Protein AF-A0A6A6SC50-F1 (afdb_monomer_lite)

Radius of gyration: 24.07 Å; chains: 1; bounding box: 88×65×53 Å

Sequence (241 aa):
MIVLRLARIAAAAMLVGLGRSAKGDVAAIAPEITVVEEGYGVVVKMPCVGCPFLYQDTSLGEDAEWRERSDGNSLLLNISLPYDSAHITINNAPLYSGRQNLPLIYANQVLSDLSTSSLTEIIASGQLEATNQLTTSGGGSFGLSYRQTLQDVTTSQGASGLEVKVFHFDVFGLYSDLTTPPTKYPMDRKEQKILEILLLQRPLLSAADPAPTYEILSAKLIPRPHARPATQRTMHFLSWD

Structure (mmCIF, N/CA/C/O backbone):
data_AF-A0A6A6SC50-F1
#
_entry.id   AF-A0A6A6SC50-F1
#
loop_
_atom_site.group_PDB
_atom_site.id
_atom_site.type_symbol
_atom_site.label_atom_id
_atom_site.label_alt_id
_atom_site.label_comp_id
_atom_site.label_asym_id
_atom_site.label_entity_id
_atom_site.label_seq_id
_atom_site.pdbx_PDB_ins_code
_atom_site.Cartn_x
_atom_site.Cartn_y
_atom_site.Cartn_z
_atom_site.occupancy
_atom_site.B_iso_or_equiv
_atom_site.auth_seq_id
_atom_site.auth_comp_id
_atom_site.auth_asym_id
_atom_site.auth_atom_id
_atom_site.pdbx_PDB_model_num
ATOM 1 N N . MET A 1 1 ? -65.023 -43.989 -4.657 1.00 38.31 1 MET A N 1
ATOM 2 C CA . MET A 1 1 ? -64.375 -45.175 -5.253 1.00 38.31 1 MET A CA 1
ATOM 3 C C . MET A 1 1 ? -62.960 -44.783 -5.633 1.00 38.31 1 MET A C 1
ATOM 5 O O . MET A 1 1 ? -62.775 -43.927 -6.485 1.00 38.31 1 MET A O 1
ATOM 9 N N . ILE A 1 2 ? -61.993 -45.322 -4.899 1.00 37.34 2 ILE A N 1
ATOM 10 C CA . ILE A 1 2 ? -60.563 -45.305 -5.224 1.00 37.34 2 ILE A CA 1
ATOM 11 C C . ILE A 1 2 ? -60.351 -46.197 -6.461 1.00 37.34 2 ILE A C 1
ATOM 13 O O . ILE A 1 2 ? -61.092 -47.167 -6.600 1.00 37.34 2 ILE A O 1
ATOM 17 N N . VAL A 1 3 ? -59.372 -45.878 -7.322 1.00 35.25 3 VAL A N 1
ATOM 18 C CA . VAL A 1 3 ? -58.315 -46.790 -7.839 1.00 35.25 3 VAL A CA 1
ATOM 19 C C . VAL A 1 3 ? -57.688 -46.260 -9.153 1.00 35.25 3 VAL A C 1
ATOM 21 O O . VAL A 1 3 ? -58.322 -46.228 -10.198 1.00 35.25 3 VAL A O 1
ATOM 24 N N . LEU A 1 4 ? -56.403 -45.889 -9.015 1.00 37.50 4 LEU A N 1
ATOM 25 C CA . LEU A 1 4 ? -55.214 -46.093 -9.876 1.00 37.50 4 LEU A CA 1
ATOM 26 C C . LEU A 1 4 ? -55.194 -45.629 -11.351 1.00 37.50 4 LEU A C 1
ATOM 28 O O . LEU A 1 4 ? -55.953 -46.095 -12.184 1.00 37.50 4 LEU A O 1
ATOM 32 N N . ARG A 1 5 ? -54.308 -44.673 -11.688 1.00 38.62 5 ARG A N 1
ATOM 33 C CA . ARG A 1 5 ? -52.880 -44.801 -12.115 1.00 38.62 5 ARG A CA 1
ATOM 34 C C . ARG A 1 5 ? -52.706 -45.233 -13.578 1.00 38.62 5 ARG A C 1
ATOM 36 O O . ARG A 1 5 ? -52.962 -46.383 -13.894 1.00 38.62 5 ARG A O 1
ATOM 43 N N . LEU A 1 6 ? -52.056 -44.382 -14.381 1.00 40.66 6 LEU A N 1
ATOM 44 C CA . LEU A 1 6 ? -50.780 -44.712 -15.041 1.00 40.66 6 LEU A CA 1
ATOM 45 C C . LEU A 1 6 ? -50.177 -43.493 -15.754 1.00 40.66 6 LEU A C 1
ATOM 47 O O . LEU A 1 6 ? -50.834 -42.787 -16.511 1.00 40.66 6 LEU A O 1
ATOM 51 N N . ALA A 1 7 ? -48.900 -43.271 -15.460 1.00 42.03 7 ALA A N 1
ATOM 52 C CA . ALA A 1 7 ? -48.035 -42.250 -16.020 1.00 42.03 7 ALA A CA 1
ATOM 53 C C . ALA A 1 7 ? -47.628 -42.570 -17.464 1.00 42.03 7 ALA A C 1
ATOM 55 O O . ALA A 1 7 ? -47.379 -43.733 -17.778 1.00 42.03 7 ALA A O 1
ATOM 56 N N . ARG A 1 8 ? -47.413 -41.531 -18.282 1.00 44.50 8 ARG A N 1
ATOM 57 C CA . ARG A 1 8 ? -46.382 -41.532 -19.330 1.00 44.50 8 ARG A CA 1
ATOM 58 C C . ARG A 1 8 ? -45.728 -40.156 -19.425 1.00 44.50 8 ARG A C 1
ATOM 60 O O . ARG A 1 8 ? -46.346 -39.175 -19.816 1.00 44.50 8 ARG A O 1
ATOM 67 N N . ILE A 1 9 ? -44.463 -40.143 -19.025 1.00 41.19 9 ILE A N 1
ATOM 68 C CA . ILE A 1 9 ? -43.461 -39.114 -19.277 1.00 41.19 9 ILE A CA 1
ATOM 69 C C . ILE A 1 9 ? -43.036 -39.250 -20.744 1.00 41.19 9 ILE A C 1
ATOM 71 O O . ILE A 1 9 ? -42.756 -40.363 -21.188 1.00 41.19 9 ILE A O 1
ATOM 75 N N . ALA A 1 10 ? -42.946 -38.142 -21.476 1.00 44.28 10 ALA A N 1
ATOM 76 C CA . ALA A 1 10 ? -42.165 -38.062 -22.706 1.00 44.28 10 ALA A CA 1
ATOM 77 C C . ALA A 1 10 ? -41.439 -36.713 -22.742 1.00 44.28 10 ALA A C 1
ATOM 79 O O . ALA A 1 10 ? -42.054 -35.652 -22.666 1.00 44.28 10 ALA A O 1
ATOM 80 N N . ALA A 1 11 ? -40.114 -36.804 -22.785 1.00 39.84 11 ALA A N 1
ATOM 81 C CA . ALA A 1 11 ? -39.165 -35.711 -22.8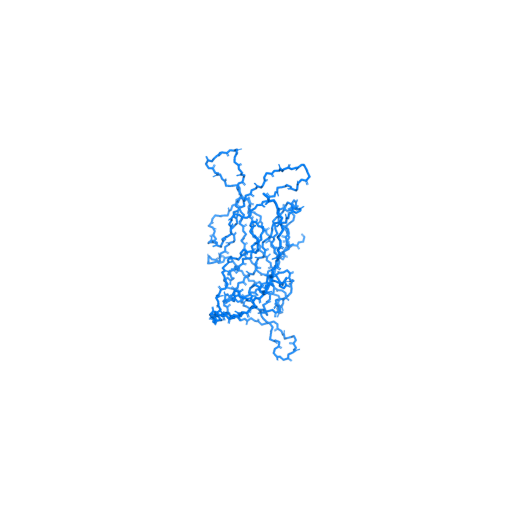37 1.00 39.84 11 ALA A CA 1
ATOM 82 C C . ALA A 1 11 ? -39.241 -34.959 -24.175 1.00 39.84 11 ALA A C 1
ATOM 84 O O . ALA A 1 11 ? -39.311 -35.585 -25.232 1.00 39.84 11 ALA A O 1
ATOM 85 N N . ALA A 1 12 ? -39.135 -33.632 -24.132 1.00 42.69 12 ALA A N 1
ATOM 86 C CA . ALA A 1 12 ? -38.756 -32.821 -25.282 1.00 42.69 12 ALA A CA 1
ATOM 87 C C . ALA A 1 12 ? -37.477 -32.062 -24.916 1.00 42.69 12 ALA A C 1
ATOM 89 O O . ALA A 1 12 ? -37.439 -31.287 -23.961 1.00 42.69 12 ALA A O 1
ATOM 90 N N . ALA A 1 13 ? -36.413 -32.405 -25.632 1.00 42.59 13 ALA A N 1
ATOM 91 C CA . ALA A 1 13 ? -35.051 -31.970 -25.404 1.00 42.59 13 ALA A CA 1
ATOM 92 C C . ALA A 1 13 ? -34.794 -30.532 -25.884 1.00 42.59 13 ALA A C 1
ATOM 94 O O . ALA A 1 13 ? -35.378 -30.066 -26.858 1.00 42.59 13 ALA A O 1
ATOM 95 N N . MET A 1 14 ? -33.866 -29.894 -25.166 1.00 39.50 14 MET A N 1
ATOM 96 C CA . MET A 1 14 ? -32.901 -28.871 -25.580 1.00 39.50 14 MET A CA 1
ATOM 97 C C . MET A 1 14 ? -32.992 -28.319 -27.008 1.00 39.50 14 MET A C 1
ATOM 99 O O . MET A 1 14 ? -32.723 -29.020 -27.979 1.00 39.50 14 MET A O 1
ATOM 103 N N . LEU A 1 15 ? -33.085 -26.991 -27.084 1.00 41.91 15 LEU A N 1
ATOM 104 C CA . LEU A 1 15 ? -32.255 -26.208 -27.996 1.00 41.91 15 LEU A CA 1
ATOM 105 C C . LEU A 1 15 ? -31.674 -25.023 -27.224 1.00 41.91 15 LEU A C 1
ATOM 107 O O . LEU A 1 15 ? -32.302 -23.989 -27.008 1.00 41.91 15 LEU A O 1
ATOM 111 N N . VAL A 1 16 ? -30.450 -25.256 -26.757 1.00 47.53 16 VAL A N 1
ATOM 112 C CA . VAL A 1 16 ? -29.510 -24.264 -26.248 1.00 47.53 16 VAL A CA 1
ATOM 113 C C . VAL A 1 16 ? -29.148 -23.34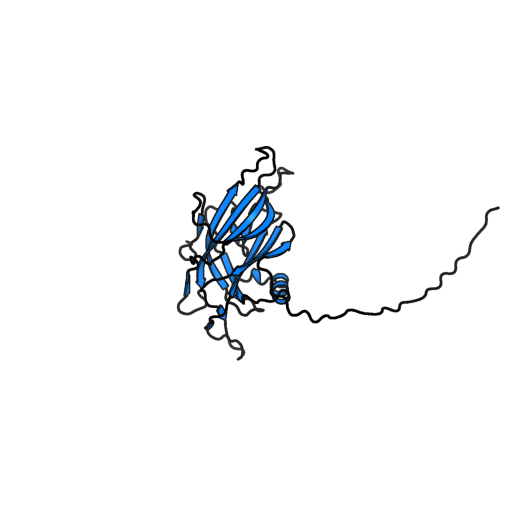5 -27.414 1.00 47.53 16 VAL A C 1
ATOM 115 O O . VAL A 1 16 ? -28.370 -23.709 -28.290 1.00 47.53 16 VAL A O 1
ATOM 118 N N . GLY A 1 17 ? -29.737 -22.153 -27.432 1.00 39.41 17 GLY A N 1
ATOM 119 C CA . GLY A 1 17 ? -29.278 -21.036 -28.250 1.00 39.41 17 GLY A CA 1
ATOM 120 C C . GLY A 1 17 ? -28.270 -20.217 -27.457 1.00 39.41 17 GLY A C 1
ATOM 121 O O . GLY A 1 17 ? -28.648 -19.315 -26.716 1.00 39.41 17 GLY A O 1
ATOM 122 N N . LEU A 1 18 ? -26.989 -20.563 -27.594 1.00 47.97 18 LEU A N 1
ATOM 123 C CA . LEU A 1 18 ? -25.843 -19.777 -27.137 1.00 47.97 18 LEU A CA 1
ATOM 124 C C . LEU A 1 18 ? -25.836 -18.410 -27.835 1.00 47.97 18 LEU A C 1
ATOM 126 O O . LEU A 1 18 ? -25.260 -18.239 -28.902 1.00 47.97 18 LEU A O 1
ATOM 130 N N . GLY A 1 19 ? -26.471 -17.428 -27.205 1.00 34.50 19 GLY A N 1
ATOM 131 C CA . GLY A 1 19 ? -26.351 -16.013 -27.537 1.00 34.50 19 GLY A CA 1
ATOM 132 C C . GLY A 1 19 ? -25.475 -15.286 -26.524 1.00 34.50 19 GLY A C 1
ATOM 133 O O . GLY A 1 19 ? -25.919 -14.313 -25.924 1.00 34.50 19 GLY A O 1
ATOM 134 N N . ARG A 1 20 ? -24.243 -15.755 -26.277 1.00 43.34 20 ARG A N 1
ATOM 135 C CA . ARG A 1 20 ? -23.239 -14.905 -25.621 1.00 43.34 20 ARG A CA 1
ATOM 136 C C . ARG A 1 20 ? -22.813 -13.862 -26.647 1.00 43.34 20 ARG A C 1
ATOM 138 O O . ARG A 1 20 ? -21.942 -14.121 -27.471 1.00 43.34 20 ARG A O 1
ATOM 145 N N . SER A 1 21 ? -23.446 -12.691 -26.608 1.00 40.44 21 SER A N 1
ATOM 146 C CA . SER A 1 21 ? -22.860 -11.485 -27.186 1.00 40.44 21 SER A CA 1
ATOM 147 C C . SER A 1 21 ? -21.512 -11.263 -26.510 1.00 40.44 21 SER A C 1
ATOM 149 O O . SER A 1 21 ? -21.446 -10.714 -25.414 1.00 40.44 21 SER A O 1
ATOM 151 N N . ALA A 1 22 ? -20.440 -11.695 -27.169 1.00 44.56 22 ALA A N 1
ATOM 152 C CA . ALA A 1 22 ? -19.119 -11.144 -26.947 1.00 44.56 22 ALA A CA 1
ATOM 153 C C . ALA A 1 22 ? -19.176 -9.684 -27.410 1.00 44.56 22 ALA A C 1
ATOM 155 O O . ALA A 1 22 ? -18.896 -9.362 -28.564 1.00 44.56 22 ALA A O 1
ATOM 156 N N . LYS A 1 23 ? -19.626 -8.791 -26.523 1.00 42.66 23 LYS A N 1
ATOM 157 C CA . LYS A 1 23 ? -19.200 -7.401 -26.617 1.00 42.66 23 LYS A CA 1
ATOM 158 C C . LYS A 1 23 ? -17.692 -7.460 -26.420 1.00 42.66 23 LYS A C 1
ATOM 160 O O . LYS A 1 23 ? -17.238 -7.955 -25.396 1.00 42.66 23 LYS A O 1
ATOM 165 N N . GLY A 1 24 ? -16.937 -7.057 -27.437 1.00 40.06 24 GLY A N 1
ATOM 166 C CA . GLY A 1 24 ? -15.525 -6.769 -27.253 1.00 40.06 24 GLY A CA 1
ATOM 167 C C . GLY A 1 24 ? -15.438 -5.697 -26.179 1.00 40.06 24 GLY A C 1
ATOM 168 O O . GLY A 1 24 ? -15.810 -4.551 -26.433 1.00 40.06 24 GLY A O 1
ATOM 169 N N . ASP A 1 25 ? -15.050 -6.096 -24.972 1.00 46.69 25 ASP A N 1
ATOM 170 C CA . ASP A 1 25 ? -14.721 -5.159 -23.915 1.00 46.69 25 ASP A CA 1
ATOM 171 C C . ASP A 1 25 ? -13.542 -4.343 -24.429 1.00 46.69 25 ASP A C 1
ATOM 173 O O . ASP A 1 25 ? -12.437 -4.852 -24.623 1.00 46.69 25 ASP A O 1
ATOM 177 N N . VAL A 1 26 ? -13.784 -3.058 -24.684 1.00 51.88 26 VAL A N 1
ATOM 178 C CA . VAL A 1 26 ? -12.711 -2.072 -24.615 1.00 51.88 26 VAL A CA 1
ATOM 179 C C . VAL A 1 26 ? -12.103 -2.283 -23.237 1.00 51.88 26 VAL A C 1
ATOM 181 O O . VAL A 1 26 ? -12.797 -2.065 -22.245 1.00 51.88 26 VAL A O 1
ATOM 184 N N . ALA A 1 27 ? -10.880 -2.814 -23.186 1.00 65.62 27 ALA A N 1
ATOM 185 C CA . ALA A 1 27 ? -10.244 -3.240 -21.948 1.00 65.62 27 ALA A CA 1
ATOM 186 C C . ALA A 1 27 ? -10.304 -2.094 -20.930 1.00 65.62 27 ALA A C 1
ATOM 188 O O . ALA A 1 27 ? -9.611 -1.086 -21.064 1.00 65.62 27 ALA A O 1
ATOM 189 N N . ALA A 1 28 ? -11.202 -2.214 -19.951 1.00 85.44 28 ALA A N 1
ATOM 190 C CA . ALA A 1 28 ? -11.415 -1.164 -18.974 1.00 85.44 28 ALA A CA 1
ATOM 191 C C . ALA A 1 28 ? -10.176 -1.083 -18.080 1.00 85.44 28 ALA A C 1
ATOM 193 O O . ALA A 1 28 ? -9.738 -2.101 -17.532 1.00 85.44 28 ALA A O 1
ATOM 194 N N . ILE A 1 29 ? -9.611 0.116 -17.933 1.00 90.38 29 ILE A N 1
ATOM 195 C CA . ILE A 1 29 ? -8.490 0.365 -17.022 1.00 90.38 29 ILE A CA 1
ATOM 196 C C . ILE A 1 29 ? -8.922 -0.035 -15.609 1.00 90.38 29 ILE A C 1
ATOM 198 O O . ILE A 1 29 ? -10.005 0.342 -15.158 1.00 90.38 29 ILE A O 1
ATOM 202 N N . ALA A 1 30 ? -8.075 -0.794 -14.915 1.00 92.50 30 ALA A N 1
ATOM 203 C CA . ALA A 1 30 ? -8.347 -1.237 -13.558 1.00 92.50 30 ALA A CA 1
ATOM 204 C C . ALA A 1 30 ? -8.540 -0.031 -12.618 1.00 92.50 30 ALA A C 1
ATOM 206 O O . ALA A 1 30 ? -7.767 0.936 -12.704 1.00 92.50 30 ALA A O 1
ATOM 207 N N . PRO A 1 31 ? -9.528 -0.072 -11.708 1.00 94.75 31 PRO A N 1
ATOM 208 C CA . PRO A 1 31 ? -9.743 0.997 -10.739 1.00 94.75 31 PRO A CA 1
ATOM 209 C C . PRO A 1 31 ? -8.571 1.116 -9.751 1.00 94.75 31 PRO A C 1
ATOM 211 O O . PRO A 1 31 ? -7.753 0.208 -9.606 1.00 94.75 31 PRO A O 1
ATOM 214 N N . GLU A 1 32 ? -8.491 2.249 -9.046 1.00 95.50 32 GLU A N 1
ATOM 215 C CA . GLU A 1 32 ? -7.483 2.466 -7.992 1.00 95.50 32 GLU A CA 1
ATOM 216 C C . GLU A 1 32 ? -7.661 1.507 -6.806 1.00 95.50 32 GLU A C 1
ATOM 218 O O . GLU A 1 32 ? -6.683 1.130 -6.167 1.00 95.50 32 GLU A O 1
ATOM 223 N N . ILE A 1 33 ? -8.903 1.111 -6.520 1.00 96.81 33 ILE A N 1
ATOM 224 C CA . ILE A 1 33 ? -9.270 0.191 -5.443 1.00 96.81 33 ILE A CA 1
ATOM 225 C C . ILE A 1 33 ? -10.054 -0.962 -6.061 1.00 96.81 33 ILE A C 1
ATOM 227 O O . ILE A 1 33 ? -11.080 -0.739 -6.703 1.00 96.81 33 ILE A O 1
ATOM 231 N N . THR A 1 34 ? -9.582 -2.184 -5.852 1.00 96.12 34 THR A N 1
ATOM 232 C CA . THR A 1 34 ? -10.254 -3.420 -6.257 1.00 96.12 34 THR A CA 1
ATOM 233 C C . THR A 1 34 ? -10.550 -4.235 -5.007 1.00 96.12 34 THR A C 1
ATOM 235 O O . THR A 1 34 ? -9.635 -4.588 -4.271 1.00 96.12 34 THR A O 1
ATOM 238 N N . VAL A 1 35 ? -11.822 -4.521 -4.743 1.00 95.94 35 VAL A N 1
ATOM 239 C CA . VAL A 1 35 ? -12.212 -5.397 -3.630 1.00 95.94 35 VAL A CA 1
ATOM 240 C C . VAL A 1 35 ? -12.018 -6.843 -4.076 1.00 95.94 35 VAL A C 1
ATOM 242 O O . VAL A 1 35 ? -12.573 -7.245 -5.095 1.00 95.94 35 VAL A O 1
ATOM 245 N N . VAL A 1 36 ? -11.201 -7.593 -3.337 1.00 93.62 36 VAL A N 1
ATOM 246 C CA . VAL A 1 36 ? -10.939 -9.019 -3.591 1.00 93.62 36 VAL A CA 1
ATOM 247 C C . VAL A 1 36 ? -11.869 -9.876 -2.744 1.00 93.62 36 VAL A C 1
ATOM 249 O O . VAL A 1 36 ? -12.464 -10.825 -3.244 1.00 93.62 36 VAL A O 1
ATOM 252 N N . GLU A 1 37 ? -12.027 -9.500 -1.477 1.00 94.19 37 GLU A N 1
ATOM 253 C CA . GLU A 1 37 ? -12.902 -10.162 -0.520 1.00 94.19 37 GLU A CA 1
ATOM 254 C C . GLU A 1 37 ? -13.609 -9.099 0.319 1.00 94.19 37 GLU A C 1
ATOM 256 O O . GLU A 1 37 ? -12.965 -8.272 0.972 1.00 94.19 37 GLU A O 1
ATOM 261 N N . GLU A 1 38 ? -14.942 -9.082 0.272 1.00 93.44 38 GLU A N 1
ATOM 262 C CA . GLU A 1 38 ? -15.737 -8.075 0.975 1.00 93.44 38 GLU A CA 1
ATOM 263 C C . GLU A 1 38 ? -15.427 -8.090 2.474 1.00 93.44 38 GLU A C 1
ATOM 265 O O . GLU A 1 38 ? -15.523 -9.124 3.127 1.00 93.44 38 GLU A O 1
ATOM 270 N N . GLY A 1 39 ? -15.028 -6.938 3.013 1.00 93.38 39 GLY A N 1
ATOM 271 C CA . GLY A 1 39 ? -14.689 -6.785 4.427 1.00 93.38 39 GLY A CA 1
ATOM 272 C C . GLY A 1 39 ? -13.296 -7.279 4.834 1.00 93.38 39 GLY A C 1
ATOM 273 O O . GLY A 1 39 ? -12.858 -6.932 5.929 1.00 93.38 39 GLY A O 1
ATOM 274 N N . TYR A 1 40 ? -12.562 -8.013 3.988 1.00 94.25 40 TYR A N 1
ATOM 275 C CA . TYR A 1 40 ? -11.298 -8.654 4.399 1.00 94.25 40 TYR A CA 1
ATOM 276 C C . TYR A 1 40 ? -10.123 -8.439 3.450 1.00 94.25 40 TYR A C 1
ATOM 278 O O . TYR A 1 40 ? -8.987 -8.465 3.914 1.00 94.25 40 TYR A O 1
ATOM 286 N N . GLY A 1 41 ? -10.356 -8.194 2.159 1.00 95.19 41 GLY A N 1
ATOM 287 C CA . GLY A 1 41 ? -9.294 -8.147 1.157 1.00 95.19 41 GLY A CA 1
ATOM 288 C C . GLY A 1 41 ? -9.509 -7.062 0.111 1.00 95.19 41 GLY A C 1
ATOM 289 O O . GLY A 1 41 ? -10.524 -7.047 -0.589 1.00 95.19 41 GLY A O 1
ATOM 290 N N . VAL A 1 42 ? -8.532 -6.169 -0.048 1.00 96.69 42 VAL A N 1
ATOM 291 C CA . VAL A 1 42 ? -8.539 -5.131 -1.087 1.00 96.69 42 VAL A CA 1
ATOM 292 C C . VAL A 1 42 ? -7.164 -4.990 -1.730 1.00 96.69 42 VAL A C 1
ATOM 294 O O . VAL A 1 42 ? -6.144 -4.978 -1.052 1.00 96.69 42 VAL A O 1
ATOM 297 N N . VAL A 1 43 ? -7.140 -4.817 -3.047 1.00 96.56 43 VAL A N 1
ATOM 298 C CA . VAL A 1 43 ? -5.932 -4.505 -3.812 1.00 96.56 43 VAL A CA 1
ATOM 299 C C . VAL A 1 43 ? -5.990 -3.057 -4.261 1.00 96.56 43 VAL A C 1
ATOM 301 O O . VAL A 1 43 ? -6.966 -2.600 -4.859 1.00 96.56 43 VAL A O 1
ATOM 304 N N . VAL A 1 44 ? -4.927 -2.327 -3.960 1.00 96.88 44 VAL A N 1
ATOM 305 C CA . VAL A 1 44 ? -4.797 -0.898 -4.204 1.00 96.88 44 VAL A CA 1
ATOM 306 C C . VAL A 1 44 ? -3.729 -0.678 -5.263 1.00 96.88 44 VAL A C 1
ATOM 308 O O . VAL A 1 44 ? -2.573 -1.054 -5.079 1.00 96.88 44 VAL A O 1
ATOM 311 N N . LYS A 1 45 ? -4.116 -0.023 -6.357 1.00 95.81 45 LYS A N 1
ATOM 312 C CA . LYS A 1 45 ? -3.214 0.475 -7.396 1.00 95.81 45 LYS A CA 1
ATOM 313 C C . LYS A 1 45 ? -2.829 1.915 -7.052 1.00 95.81 45 LYS A C 1
ATOM 315 O O . LYS A 1 45 ? -3.489 2.863 -7.475 1.00 95.81 45 LYS A O 1
ATOM 320 N N . MET A 1 46 ? -1.791 2.072 -6.232 1.00 96.00 46 MET A N 1
ATOM 321 C CA . MET A 1 46 ? -1.304 3.370 -5.763 1.00 96.00 46 MET A CA 1
ATOM 322 C C . MET A 1 46 ? -0.428 4.031 -6.838 1.00 96.00 46 MET A C 1
ATOM 324 O O . MET A 1 46 ? 0.621 3.477 -7.157 1.00 96.00 46 MET A O 1
ATOM 328 N N . PRO A 1 47 ? -0.783 5.213 -7.378 1.00 94.94 47 PRO A N 1
ATOM 329 C CA . PRO A 1 47 ? 0.063 5.914 -8.341 1.00 94.94 47 PRO A CA 1
ATOM 330 C C . PRO A 1 47 ? 1.457 6.156 -7.772 1.00 94.94 47 PRO A C 1
ATOM 332 O O . PRO A 1 47 ? 1.575 6.534 -6.609 1.00 94.94 47 PRO A O 1
ATOM 335 N N . CYS A 1 48 ? 2.500 5.984 -8.575 1.00 92.88 48 CYS A N 1
ATOM 336 C CA . CYS A 1 48 ? 3.869 6.253 -8.154 1.00 92.88 48 CYS A CA 1
ATOM 337 C C . CYS A 1 48 ? 4.395 7.496 -8.872 1.00 92.88 48 CYS A C 1
ATOM 339 O O . CYS A 1 48 ? 4.904 7.460 -9.994 1.00 92.88 48 CYS A O 1
ATOM 341 N N . VAL A 1 49 ? 4.192 8.654 -8.241 1.00 92.56 49 VAL A N 1
ATOM 342 C CA . VAL A 1 49 ? 4.446 9.940 -8.891 1.00 92.56 49 VAL A CA 1
ATOM 343 C C . VAL A 1 49 ? 5.937 10.259 -8.881 1.00 92.56 49 VAL A C 1
ATOM 345 O O . VAL A 1 49 ? 6.511 10.610 -7.851 1.00 92.56 49 VAL A O 1
ATOM 348 N N . GLY A 1 50 ? 6.549 10.235 -10.065 1.00 85.25 50 GLY A N 1
ATOM 349 C CA . GLY A 1 50 ? 7.947 10.622 -10.252 1.00 85.25 50 GLY A CA 1
ATOM 350 C C . GLY A 1 50 ? 8.958 9.492 -10.068 1.00 85.25 50 GLY A C 1
ATOM 351 O O . GLY A 1 50 ? 10.146 9.792 -9.980 1.00 85.25 50 GLY A O 1
ATOM 352 N N . CYS A 1 51 ? 8.510 8.236 -10.031 1.00 89.19 51 CYS A N 1
ATOM 353 C CA . CYS A 1 51 ? 9.384 7.073 -10.143 1.00 89.19 51 CYS A CA 1
ATOM 354 C C . CYS A 1 51 ? 9.352 6.521 -11.586 1.00 89.19 51 CYS A C 1
ATOM 356 O O . CYS A 1 51 ? 8.303 6.580 -12.237 1.00 89.19 51 CYS A O 1
ATOM 358 N N . PRO A 1 52 ? 10.474 6.011 -12.116 1.00 89.50 52 PRO A N 1
ATOM 359 C CA . PRO A 1 52 ? 10.509 5.365 -13.423 1.00 89.50 52 PRO A CA 1
ATOM 360 C C . PRO A 1 52 ? 9.862 3.978 -13.367 1.00 89.50 52 PRO A C 1
ATOM 362 O O . PRO A 1 52 ? 9.816 3.343 -12.313 1.00 89.50 52 PRO A O 1
ATOM 365 N N . PHE A 1 53 ? 9.393 3.495 -14.516 1.00 91.25 53 PHE A N 1
ATOM 366 C CA . PHE A 1 53 ? 8.995 2.103 -14.684 1.00 91.25 53 PHE A CA 1
ATOM 367 C C . PHE A 1 53 ? 10.238 1.241 -14.920 1.00 91.25 53 PHE A C 1
ATOM 369 O O . PHE A 1 53 ? 10.946 1.460 -15.906 1.00 91.25 53 PHE A O 1
ATOM 376 N N . LEU A 1 54 ? 10.504 0.289 -14.025 1.00 89.69 54 LEU A N 1
ATOM 377 C CA . LEU A 1 54 ? 11.596 -0.671 -14.156 1.00 89.69 54 LEU A CA 1
ATOM 378 C C . LEU A 1 54 ? 11.120 -1.897 -14.923 1.00 89.69 54 LEU A C 1
ATOM 380 O O . LEU A 1 54 ? 10.126 -2.516 -14.545 1.00 89.69 54 LEU A O 1
ATOM 384 N N . TYR A 1 55 ? 11.851 -2.251 -15.977 1.00 87.56 55 TYR A N 1
ATOM 385 C CA . TYR A 1 55 ? 11.566 -3.422 -16.799 1.00 87.56 55 TYR A CA 1
ATOM 386 C C . TYR A 1 55 ? 12.852 -4.116 -17.245 1.00 87.56 55 TYR A C 1
ATOM 388 O O . TYR A 1 55 ? 13.911 -3.490 -17.343 1.00 87.56 55 TYR A O 1
ATOM 396 N N . GLN A 1 56 ? 12.736 -5.402 -17.561 1.00 85.00 56 GLN A N 1
ATOM 397 C CA . GLN A 1 56 ? 13.751 -6.150 -18.296 1.00 85.00 56 GLN A CA 1
ATOM 398 C C . GLN A 1 56 ? 13.240 -6.435 -19.703 1.00 85.00 56 GLN A C 1
ATOM 400 O O . GLN A 1 56 ? 12.103 -6.872 -19.887 1.00 85.00 56 GLN A O 1
ATOM 405 N N . ASP A 1 57 ? 14.082 -6.181 -20.700 1.00 77.88 57 ASP A N 1
ATOM 406 C CA . ASP A 1 57 ? 13.793 -6.564 -22.077 1.00 77.88 57 ASP A CA 1
ATOM 407 C C . ASP A 1 57 ? 14.191 -8.026 -22.293 1.00 77.88 57 ASP A C 1
ATOM 409 O O . ASP A 1 57 ? 15.358 -8.339 -22.510 1.00 77.88 57 ASP A O 1
ATOM 413 N N . THR A 1 58 ? 13.212 -8.923 -22.223 1.00 76.12 58 THR A N 1
ATOM 414 C CA . THR A 1 58 ? 13.403 -10.364 -22.439 1.00 76.12 58 THR A CA 1
ATOM 415 C C . THR A 1 58 ? 13.115 -10.787 -23.883 1.00 76.12 58 THR A C 1
ATOM 417 O O . THR A 1 58 ? 12.999 -11.980 -24.165 1.00 76.12 58 THR A O 1
ATOM 420 N N . SER A 1 59 ? 13.015 -9.845 -24.833 1.00 75.88 59 SER A N 1
ATOM 421 C CA . SER A 1 59 ? 12.681 -10.140 -26.241 1.00 75.88 59 SER A CA 1
ATOM 422 C C . SER A 1 59 ? 13.671 -11.081 -26.937 1.00 75.88 59 SER A C 1
ATOM 424 O O . SER A 1 59 ? 13.309 -11.747 -27.908 1.00 75.88 59 SER A O 1
ATOM 426 N N . LEU A 1 60 ? 14.900 -11.173 -26.423 1.00 73.69 60 LEU A N 1
ATOM 427 C CA . LEU A 1 60 ? 15.952 -12.065 -26.913 1.00 73.69 60 LEU A CA 1
ATOM 428 C C . LEU A 1 60 ? 16.023 -13.405 -26.158 1.00 73.69 60 LEU A C 1
ATOM 430 O O . LEU A 1 60 ? 16.866 -14.235 -26.484 1.00 73.69 60 LEU A O 1
ATOM 434 N N . GLY A 1 61 ? 15.145 -13.640 -25.175 1.00 68.38 61 GLY A N 1
ATOM 435 C CA . GLY A 1 61 ? 15.155 -14.847 -24.341 1.00 68.38 61 GLY A CA 1
ATOM 436 C C . GLY A 1 61 ? 16.278 -14.892 -23.297 1.00 68.38 61 GLY A C 1
ATOM 437 O O . GLY A 1 61 ? 16.486 -15.935 -22.684 1.00 68.38 61 GLY A O 1
ATOM 438 N N . GLU A 1 62 ? 16.984 -13.779 -23.095 1.00 73.56 62 GLU A N 1
ATOM 439 C CA . GLU A 1 62 ? 18.023 -13.601 -22.079 1.00 73.56 62 GLU A CA 1
ATOM 440 C C . GLU A 1 62 ? 17.575 -12.555 -21.049 1.00 73.56 62 GLU A C 1
ATOM 442 O O . GLU A 1 62 ? 16.869 -11.600 -21.392 1.00 73.56 62 GLU A O 1
ATOM 447 N N . ASP A 1 63 ? 18.000 -12.720 -19.794 1.00 70.25 63 ASP A N 1
ATOM 448 C CA . ASP A 1 63 ? 17.739 -11.755 -18.724 1.00 70.25 63 ASP A CA 1
ATOM 449 C C . ASP A 1 63 ? 18.605 -10.508 -18.939 1.00 70.25 63 ASP A C 1
ATOM 451 O O . ASP A 1 63 ? 19.750 -10.423 -18.490 1.00 70.25 63 ASP A O 1
ATOM 455 N N . ALA A 1 64 ? 18.064 -9.534 -19.670 1.00 76.62 64 ALA A N 1
ATOM 456 C CA . ALA A 1 64 ? 18.728 -8.256 -19.873 1.00 76.62 64 ALA A CA 1
ATOM 457 C C . ALA A 1 64 ? 18.846 -7.457 -18.562 1.00 76.62 64 ALA A C 1
ATOM 459 O O . ALA A 1 64 ? 18.091 -7.641 -17.600 1.00 76.62 64 ALA A O 1
ATOM 460 N N . GLU A 1 65 ? 19.782 -6.506 -18.547 1.00 84.12 65 GLU A N 1
ATOM 461 C CA . GLU A 1 65 ? 19.893 -5.534 -17.459 1.00 84.12 65 GLU A CA 1
ATOM 462 C C . GLU A 1 65 ? 18.581 -4.759 -17.276 1.00 84.12 65 GLU A C 1
ATOM 464 O O . GLU A 1 65 ? 17.902 -4.414 -18.249 1.00 84.12 65 GLU A O 1
ATOM 469 N N . TRP A 1 66 ? 18.247 -4.452 -16.022 1.00 85.75 66 TRP A N 1
ATOM 470 C CA . TRP A 1 66 ? 17.091 -3.627 -15.691 1.00 85.75 66 TRP A CA 1
ATOM 471 C C . TRP A 1 66 ? 17.239 -2.226 -16.274 1.00 85.75 66 TRP A C 1
ATOM 473 O O . TRP A 1 66 ? 18.257 -1.555 -16.089 1.00 85.75 66 TRP A O 1
ATOM 483 N N . ARG A 1 67 ? 16.195 -1.772 -16.964 1.00 85.88 67 ARG A N 1
ATOM 484 C CA . ARG A 1 67 ? 16.137 -0.455 -17.596 1.00 85.88 67 ARG A CA 1
ATOM 485 C C . ARG A 1 67 ? 14.975 0.353 -17.056 1.00 85.88 67 ARG A C 1
ATOM 487 O O . ARG A 1 67 ? 13.950 -0.178 -16.635 1.00 85.88 67 ARG A O 1
ATOM 494 N N . GLU A 1 68 ? 15.148 1.665 -17.116 1.00 89.12 68 GLU A N 1
ATOM 495 C CA . GLU A 1 68 ? 14.132 2.639 -16.746 1.00 89.12 68 GLU A CA 1
ATOM 496 C C . GLU A 1 68 ? 13.356 3.107 -17.979 1.00 89.12 68 GLU A C 1
ATOM 498 O O . GLU A 1 68 ? 13.918 3.327 -19.055 1.00 89.12 68 GLU A O 1
ATOM 503 N N . ARG A 1 69 ? 12.052 3.317 -17.807 1.00 87.31 69 ARG A N 1
ATOM 504 C CA . ARG A 1 69 ? 11.186 4.000 -18.770 1.00 87.31 69 ARG A CA 1
ATOM 505 C C . ARG A 1 69 ? 10.349 5.057 -18.057 1.00 87.31 69 ARG A C 1
ATOM 507 O O . ARG A 1 69 ? 9.994 4.901 -16.893 1.00 87.31 69 ARG A O 1
ATOM 514 N N . SER A 1 70 ? 10.010 6.137 -18.753 1.00 85.56 70 SER A N 1
ATOM 515 C CA . SER A 1 70 ? 9.291 7.291 -18.193 1.00 85.56 70 SER A CA 1
ATOM 516 C C . SER A 1 70 ? 7.765 7.139 -18.165 1.00 85.56 70 SER A C 1
ATOM 518 O O . SER A 1 70 ? 7.052 8.142 -18.109 1.00 85.56 70 SER A O 1
ATOM 520 N N . ASP A 1 71 ? 7.250 5.915 -18.252 1.00 86.25 71 ASP A N 1
ATOM 521 C CA . ASP A 1 71 ? 5.810 5.681 -18.289 1.00 86.25 71 ASP A CA 1
ATOM 522 C C . ASP A 1 71 ? 5.166 5.921 -16.925 1.00 86.25 71 ASP A C 1
ATOM 524 O O . ASP A 1 71 ? 5.763 5.685 -15.868 1.00 86.25 71 ASP A O 1
ATOM 528 N N . GLY A 1 72 ? 3.901 6.344 -16.961 1.00 88.12 72 GLY A N 1
ATOM 529 C CA . GLY A 1 72 ? 3.071 6.393 -15.768 1.00 88.12 72 GLY A CA 1
ATOM 530 C C . GLY A 1 72 ? 2.931 4.995 -15.177 1.00 88.12 72 GLY A C 1
ATOM 531 O O . GLY A 1 72 ? 2.523 4.059 -15.866 1.00 88.12 72 GLY A O 1
ATOM 532 N N . ASN A 1 73 ? 3.252 4.861 -13.897 1.00 92.19 73 ASN A N 1
ATOM 533 C CA . ASN A 1 73 ? 3.192 3.585 -13.209 1.00 92.19 73 ASN A CA 1
ATOM 534 C C . ASN A 1 73 ? 2.592 3.712 -11.804 1.00 92.19 73 ASN A C 1
ATOM 536 O O . ASN A 1 73 ? 2.360 4.803 -11.272 1.00 92.19 73 ASN A O 1
ATOM 540 N N . SER A 1 74 ? 2.263 2.560 -11.239 1.00 94.56 74 SER A N 1
ATOM 541 C CA . SER A 1 74 ? 1.607 2.406 -9.951 1.00 94.56 74 SER A CA 1
ATOM 542 C C . SER A 1 74 ? 2.205 1.224 -9.195 1.00 94.56 74 SER A C 1
ATOM 544 O O . SER A 1 74 ? 2.713 0.285 -9.800 1.00 94.56 74 SER A O 1
ATOM 546 N N . LEU A 1 75 ? 2.117 1.264 -7.873 1.00 94.44 75 LEU A N 1
ATOM 547 C CA . LEU A 1 75 ? 2.468 0.173 -6.975 1.00 94.44 75 LEU A CA 1
ATOM 548 C C . LEU A 1 75 ? 1.205 -0.607 -6.623 1.00 94.44 75 LEU A C 1
ATOM 550 O O . LEU A 1 75 ? 0.162 -0.008 -6.345 1.00 94.44 75 LEU A O 1
ATOM 554 N N . LEU A 1 76 ? 1.307 -1.930 -6.610 1.00 94.88 76 LEU A N 1
ATOM 555 C CA . LEU A 1 76 ? 0.251 -2.800 -6.115 1.00 94.88 76 LEU A CA 1
ATOM 556 C C . LEU A 1 76 ? 0.464 -3.084 -4.630 1.00 94.88 76 LEU A C 1
ATOM 558 O O . LEU A 1 76 ? 1.494 -3.622 -4.220 1.00 94.88 76 LEU A O 1
ATOM 562 N N . LEU A 1 77 ? -0.532 -2.713 -3.832 1.00 95.50 77 LEU A N 1
ATOM 563 C CA . LEU A 1 77 ? -0.621 -3.053 -2.419 1.00 95.50 77 LEU A CA 1
ATOM 564 C C . LEU A 1 77 ? -1.799 -4.010 -2.241 1.00 95.50 77 LEU A C 1
ATOM 566 O O . LEU A 1 77 ? -2.934 -3.649 -2.539 1.00 95.50 77 LEU A O 1
ATOM 570 N N . ASN A 1 78 ? -1.536 -5.214 -1.760 1.00 95.38 78 ASN A N 1
ATOM 571 C CA . ASN A 1 78 ? -2.516 -6.200 -1.353 1.00 95.38 78 ASN A CA 1
ATOM 572 C C . ASN A 1 78 ? -2.743 -6.073 0.147 1.00 95.38 78 ASN A C 1
ATOM 574 O O . ASN A 1 78 ? -1.846 -6.372 0.933 1.00 95.38 78 ASN A O 1
ATOM 578 N N . ILE A 1 79 ? -3.921 -5.605 0.536 1.00 96.19 79 ILE A N 1
ATOM 579 C CA . ILE A 1 79 ? -4.301 -5.459 1.930 1.00 96.19 79 ILE A CA 1
ATOM 580 C C . ILE A 1 79 ? -5.219 -6.615 2.283 1.00 96.19 79 ILE A C 1
ATOM 582 O O . ILE A 1 79 ? -6.258 -6.792 1.646 1.00 96.19 79 ILE A O 1
ATOM 586 N N . SER A 1 80 ? -4.872 -7.346 3.336 1.00 95.00 80 SER A N 1
ATOM 587 C CA . SER A 1 80 ? -5.712 -8.411 3.870 1.00 95.00 80 SER A CA 1
ATOM 588 C C . SER A 1 80 ? -5.838 -8.335 5.389 1.00 95.00 80 SER A C 1
ATOM 590 O O . SER A 1 80 ? -4.937 -7.871 6.092 1.00 95.00 80 SER A O 1
ATOM 592 N N . LEU A 1 81 ? -6.989 -8.772 5.895 1.00 94.12 81 LEU A N 1
ATOM 593 C CA . LEU A 1 81 ? -7.274 -8.963 7.312 1.00 94.12 81 LEU A CA 1
ATOM 594 C C . LEU A 1 81 ? -7.423 -10.467 7.569 1.00 94.12 81 LEU A C 1
ATOM 596 O O . LEU A 1 81 ? -8.473 -11.031 7.258 1.00 94.12 81 LEU A O 1
ATOM 600 N N . PRO A 1 82 ? -6.392 -11.145 8.095 1.00 89.06 82 PRO A N 1
ATOM 601 C CA . PRO A 1 82 ? -6.471 -12.577 8.346 1.00 89.06 82 PRO A CA 1
ATOM 602 C C . PRO A 1 82 ? -7.571 -12.928 9.355 1.00 89.06 82 PRO A C 1
ATOM 604 O O . PRO A 1 82 ? -7.748 -12.260 10.373 1.00 89.06 82 PRO A O 1
ATOM 607 N N . TYR A 1 83 ? -8.288 -14.020 9.099 1.00 83.31 83 TYR A N 1
ATOM 608 C CA . TYR A 1 83 ? -9.355 -14.505 9.982 1.00 83.31 83 TYR A CA 1
ATOM 609 C C . TYR A 1 83 ? -8.846 -15.064 11.314 1.00 83.31 83 TYR A C 1
ATOM 611 O O . TYR A 1 83 ? -9.578 -15.091 12.301 1.00 83.31 83 TYR A O 1
ATOM 619 N N . ASP A 1 84 ? -7.608 -15.549 11.327 1.00 82.25 84 ASP A N 1
ATOM 620 C CA . ASP A 1 84 ? -7.006 -16.303 12.424 1.00 82.25 84 ASP A CA 1
ATOM 621 C C . ASP A 1 84 ? -6.084 -15.458 13.313 1.00 82.25 84 ASP A C 1
ATOM 623 O O . ASP A 1 84 ? -5.553 -15.954 14.309 1.00 82.25 84 ASP A O 1
ATOM 627 N N . SER A 1 85 ? -5.876 -14.183 12.976 1.00 82.75 85 SER A N 1
ATOM 628 C CA . SER A 1 85 ? -4.874 -13.364 13.643 1.00 82.75 85 SER A CA 1
ATOM 629 C C . SER A 1 85 ? -5.205 -11.871 13.642 1.00 82.75 85 SER A C 1
ATOM 631 O O . SER A 1 85 ? -5.828 -11.319 12.744 1.00 82.75 85 SER A O 1
ATOM 633 N N . ALA A 1 86 ? -4.777 -11.200 14.711 1.00 88.12 86 ALA A N 1
ATOM 634 C CA . ALA A 1 86 ? -5.103 -9.808 15.001 1.00 88.12 86 ALA A CA 1
ATOM 635 C C . ALA A 1 86 ? -4.074 -8.841 14.392 1.00 88.12 86 ALA A C 1
ATOM 637 O O . ALA A 1 86 ? -3.271 -8.241 15.111 1.00 88.12 86 ALA A O 1
ATOM 638 N N . HIS A 1 87 ? -4.035 -8.733 13.063 1.00 91.62 87 HIS A N 1
ATOM 639 C CA . HIS A 1 87 ? -3.151 -7.793 12.370 1.00 91.62 87 HIS A CA 1
ATOM 640 C C . HIS A 1 87 ? -3.702 -7.360 11.007 1.00 91.62 87 HIS A C 1
ATOM 642 O O . HIS A 1 87 ? -4.622 -7.969 10.471 1.00 91.62 87 HIS A O 1
ATOM 648 N N . ILE A 1 88 ? -3.142 -6.280 10.462 1.00 94.19 88 ILE A N 1
ATOM 649 C CA . ILE A 1 88 ? -3.417 -5.814 9.098 1.00 94.19 88 ILE A CA 1
ATOM 650 C C . ILE A 1 88 ? -2.232 -6.241 8.246 1.00 94.19 88 ILE A C 1
ATOM 652 O O . ILE A 1 88 ? -1.097 -5.939 8.603 1.00 94.19 88 ILE A O 1
ATOM 656 N N . THR A 1 89 ? -2.462 -6.903 7.125 1.00 94.12 89 THR A N 1
ATOM 657 C CA . THR A 1 89 ? -1.387 -7.327 6.227 1.00 94.12 89 THR A CA 1
ATOM 658 C C . THR A 1 89 ? -1.327 -6.414 5.016 1.00 94.12 89 THR A C 1
ATOM 660 O O . THR A 1 89 ? -2.368 -6.066 4.468 1.00 94.12 89 THR A O 1
ATOM 663 N N . ILE A 1 90 ? -0.120 -6.025 4.598 1.00 94.81 90 ILE A N 1
ATOM 664 C CA . ILE A 1 90 ? 0.130 -5.362 3.309 1.00 94.81 90 ILE A CA 1
ATOM 665 C C . ILE A 1 90 ? 1.234 -6.129 2.584 1.00 94.81 90 ILE A C 1
ATOM 667 O O . ILE A 1 90 ? 2.348 -6.171 3.098 1.00 94.81 90 ILE A O 1
ATOM 671 N N . ASN A 1 91 ? 0.945 -6.717 1.419 1.00 92.94 91 ASN A N 1
ATOM 672 C CA . ASN A 1 91 ? 1.883 -7.552 0.645 1.00 92.94 91 ASN A CA 1
ATOM 673 C C . ASN A 1 91 ? 2.607 -8.573 1.546 1.00 92.94 91 ASN A C 1
ATOM 675 O O . ASN A 1 91 ? 3.826 -8.516 1.717 1.00 92.94 91 ASN A O 1
ATOM 679 N N . ASN A 1 92 ? 1.829 -9.421 2.231 1.00 89.81 92 ASN A N 1
ATOM 680 C CA . ASN A 1 92 ? 2.274 -10.400 3.236 1.00 89.81 92 ASN A CA 1
ATOM 681 C C . ASN A 1 92 ? 3.000 -9.863 4.484 1.00 89.81 92 ASN A C 1
ATOM 683 O O . ASN A 1 92 ? 3.368 -10.649 5.360 1.00 89.81 92 ASN A O 1
ATOM 687 N N . ALA A 1 93 ? 3.187 -8.553 4.627 1.00 92.56 93 ALA A N 1
ATOM 688 C CA . ALA A 1 93 ? 3.839 -7.980 5.794 1.00 92.56 93 ALA A CA 1
ATOM 689 C C . ALA A 1 93 ? 2.826 -7.663 6.912 1.00 92.56 93 ALA A C 1
ATOM 691 O O . ALA A 1 93 ? 1.939 -6.826 6.709 1.00 92.56 93 ALA A O 1
ATOM 692 N N . PRO A 1 94 ? 2.960 -8.266 8.111 1.00 93.44 94 PRO A N 1
ATOM 693 C CA . PRO A 1 94 ? 2.001 -8.077 9.191 1.00 93.44 94 PRO A CA 1
ATOM 694 C C . PRO A 1 94 ? 2.256 -6.767 9.956 1.00 93.44 94 PRO A C 1
ATOM 696 O O . PRO A 1 94 ? 3.256 -6.603 10.661 1.00 93.44 94 PRO A O 1
ATOM 699 N N . LEU A 1 95 ? 1.322 -5.825 9.853 1.00 93.25 95 LEU A N 1
ATOM 700 C CA . LEU A 1 95 ? 1.279 -4.560 10.586 1.00 93.25 95 LEU A CA 1
ATOM 701 C C . LEU A 1 95 ? 0.379 -4.679 11.818 1.00 93.25 95 LEU A C 1
ATOM 703 O O . LEU A 1 95 ? -0.661 -5.325 11.792 1.00 93.25 95 LEU A O 1
ATOM 707 N N . TYR A 1 96 ? 0.765 -4.020 12.912 1.00 90.44 96 TYR A N 1
ATOM 708 C CA . TYR A 1 96 ? 0.055 -4.085 14.202 1.00 90.44 96 TYR A CA 1
ATOM 709 C C . TYR A 1 96 ? -0.038 -5.487 14.829 1.00 90.44 96 TYR A C 1
ATOM 711 O O . TYR A 1 96 ? -0.813 -5.692 15.752 1.00 90.44 96 TYR A O 1
ATOM 719 N N . SER A 1 97 ? 0.835 -6.420 14.446 1.00 86.38 97 SER A N 1
ATOM 720 C CA . SER A 1 97 ? 0.890 -7.786 14.990 1.00 86.38 97 SER A CA 1
ATOM 721 C C . SER A 1 97 ? 1.454 -7.895 16.423 1.00 86.38 97 SER A C 1
ATOM 723 O O . SER A 1 97 ? 2.023 -8.922 16.790 1.00 86.38 97 SER A O 1
ATOM 725 N N . GLY A 1 98 ? 1.452 -6.805 17.196 1.00 83.69 98 GLY A N 1
ATOM 726 C CA . GLY A 1 98 ? 2.117 -6.705 18.505 1.00 83.69 98 GLY A CA 1
ATOM 727 C C . GLY A 1 98 ? 3.649 -6.582 18.464 1.00 83.69 98 GLY A C 1
ATOM 728 O O . GLY A 1 98 ? 4.276 -6.367 19.499 1.00 83.69 98 GLY A O 1
ATOM 729 N N . ARG A 1 99 ? 4.277 -6.669 17.282 1.00 85.19 99 ARG A N 1
ATOM 730 C CA . ARG A 1 99 ? 5.730 -6.491 17.128 1.00 85.19 99 ARG A CA 1
ATOM 731 C C . ARG A 1 99 ? 6.124 -5.012 17.231 1.00 85.19 99 ARG A C 1
ATOM 733 O O . ARG A 1 99 ? 5.474 -4.125 16.665 1.00 85.19 99 ARG A O 1
ATOM 740 N N . GLN A 1 100 ? 7.226 -4.748 17.936 1.00 83.75 100 GLN A N 1
ATOM 741 C CA . GLN A 1 100 ? 7.796 -3.399 18.052 1.00 83.75 100 GLN A CA 1
ATOM 742 C C . GLN A 1 100 ? 8.460 -2.943 16.746 1.00 83.75 100 GLN A C 1
ATOM 744 O O . GLN A 1 100 ? 8.330 -1.778 16.367 1.00 83.75 100 GLN A O 1
ATOM 749 N N . ASN A 1 101 ? 9.088 -3.871 16.023 1.00 88.62 101 ASN A N 1
ATOM 750 C CA . ASN A 1 101 ? 9.730 -3.583 14.746 1.00 88.62 101 ASN A CA 1
ATOM 751 C C . ASN A 1 101 ? 8.696 -3.558 13.620 1.00 88.62 101 ASN A C 1
ATOM 753 O O . ASN A 1 101 ? 7.772 -4.375 13.581 1.00 88.62 101 ASN A O 1
ATOM 757 N N . LEU A 1 102 ? 8.860 -2.604 12.710 1.00 93.75 102 LEU A N 1
ATOM 758 C CA . LEU A 1 102 ? 8.058 -2.514 11.497 1.00 93.75 102 LEU A CA 1
ATOM 759 C C . LEU A 1 102 ? 8.602 -3.499 10.452 1.00 93.75 102 LEU A C 1
ATOM 761 O O . LEU A 1 102 ? 9.822 -3.599 10.319 1.00 93.75 102 LEU A O 1
ATOM 765 N N . PRO A 1 103 ? 7.744 -4.260 9.753 1.00 94.50 103 PRO A N 1
ATOM 766 C CA . PRO A 1 103 ? 8.203 -5.222 8.759 1.00 94.50 103 PRO A CA 1
ATOM 767 C C . PRO A 1 103 ? 8.742 -4.536 7.495 1.00 94.50 103 PRO A C 1
ATOM 769 O O . PRO A 1 103 ? 8.343 -3.422 7.156 1.00 94.50 103 PRO A O 1
ATOM 772 N N . LEU A 1 104 ? 9.623 -5.230 6.770 1.00 94.19 104 LEU A N 1
ATOM 773 C CA . LEU A 1 104 ? 9.914 -4.895 5.377 1.00 94.19 104 LEU A CA 1
ATOM 774 C C . LEU A 1 104 ? 8.665 -5.145 4.531 1.00 94.19 104 LEU A C 1
ATOM 776 O O . LEU A 1 104 ? 8.013 -6.177 4.687 1.00 94.19 104 LEU A O 1
ATOM 780 N N . ILE A 1 105 ? 8.359 -4.217 3.628 1.00 94.19 105 ILE A N 1
ATOM 781 C CA . ILE A 1 105 ? 7.273 -4.362 2.657 1.00 94.19 105 ILE A CA 1
ATOM 782 C C . ILE A 1 105 ? 7.869 -4.172 1.275 1.00 94.19 105 ILE A C 1
ATOM 784 O O . ILE A 1 105 ? 8.582 -3.193 1.043 1.00 94.19 105 ILE A O 1
ATOM 788 N N . TYR A 1 106 ? 7.551 -5.095 0.377 1.00 93.50 106 TYR A N 1
ATOM 789 C CA . TYR A 1 106 ? 7.849 -4.978 -1.042 1.00 93.50 106 TYR A CA 1
ATOM 790 C C . TYR A 1 106 ? 6.551 -4.756 -1.803 1.00 93.50 106 TYR A C 1
ATOM 792 O O . TYR A 1 106 ? 5.522 -5.307 -1.421 1.00 93.50 106 TYR A O 1
ATOM 800 N N . ALA A 1 107 ? 6.575 -3.950 -2.859 1.00 92.94 107 ALA A N 1
ATOM 801 C CA . ALA A 1 107 ? 5.433 -3.788 -3.748 1.00 92.94 107 ALA A CA 1
ATOM 802 C C . ALA A 1 107 ? 5.846 -3.888 -5.205 1.00 92.94 107 ALA A C 1
ATOM 804 O O . ALA A 1 107 ? 6.819 -3.271 -5.640 1.00 92.94 107 ALA A O 1
ATOM 805 N N . ASN A 1 108 ? 5.039 -4.627 -5.956 1.00 91.94 108 ASN A N 1
ATOM 806 C CA . ASN A 1 108 ? 5.224 -4.784 -7.382 1.00 91.94 108 ASN A CA 1
ATOM 807 C C . ASN A 1 108 ? 4.733 -3.551 -8.137 1.00 91.94 108 ASN A C 1
ATOM 809 O O . ASN A 1 108 ? 3.675 -2.989 -7.835 1.00 91.94 108 ASN A O 1
ATOM 813 N N . GLN A 1 109 ? 5.495 -3.156 -9.148 1.00 91.38 109 GLN A N 1
ATOM 814 C CA . GLN A 1 109 ? 5.147 -2.068 -10.041 1.00 91.38 109 GLN A CA 1
ATOM 815 C C . GLN A 1 109 ? 4.331 -2.566 -11.236 1.00 91.38 109 GLN A C 1
ATOM 817 O O . GLN A 1 109 ? 4.600 -3.611 -11.827 1.00 91.38 109 GLN A O 1
ATOM 822 N N . VAL A 1 110 ? 3.348 -1.770 -11.638 1.00 92.75 110 VAL A N 1
ATOM 823 C CA . VAL A 1 110 ? 2.545 -1.972 -12.846 1.00 92.75 110 VAL A CA 1
ATOM 824 C C . VAL A 1 110 ? 2.379 -0.667 -13.605 1.00 92.75 110 VAL A C 1
ATOM 826 O O . VAL A 1 110 ? 2.531 0.417 -13.043 1.00 92.75 110 VAL A O 1
ATOM 829 N N . LEU A 1 111 ? 2.038 -0.759 -14.886 1.00 92.12 111 LEU A N 1
ATOM 830 C CA . LEU A 1 111 ? 1.658 0.413 -15.668 1.00 92.12 111 LEU A CA 1
ATOM 831 C C . LEU A 1 111 ? 0.366 1.029 -15.117 1.00 92.12 111 LEU A C 1
ATOM 833 O O . LEU A 1 111 ? -0.531 0.329 -14.641 1.00 92.12 111 LEU A O 1
ATOM 837 N N . SER A 1 112 ? 0.255 2.354 -15.173 1.00 91.31 112 SER A N 1
ATOM 838 C CA . SER A 1 112 ? -0.920 3.058 -14.644 1.00 91.31 112 SER A CA 1
ATOM 839 C C . SER A 1 112 ? -2.212 2.707 -15.386 1.00 91.31 112 SER A C 1
ATOM 841 O O . SER A 1 112 ? -3.288 2.709 -14.782 1.00 91.31 112 SER A O 1
ATOM 843 N N . ASP A 1 113 ? -2.113 2.370 -16.670 1.00 91.00 113 ASP A N 1
ATOM 844 C CA . ASP A 1 113 ? -3.214 1.959 -17.543 1.00 91.00 113 ASP A CA 1
ATOM 845 C C . ASP A 1 113 ? -3.485 0.444 -17.524 1.00 91.00 113 ASP A C 1
ATOM 847 O O . ASP A 1 113 ? -4.257 -0.043 -18.349 1.00 91.00 113 ASP A O 1
ATOM 851 N N . LEU A 1 114 ? -2.916 -0.294 -16.554 1.00 91.69 114 LEU A N 1
ATOM 852 C CA . LEU A 1 114 ? -3.160 -1.726 -16.354 1.00 91.69 114 LEU A CA 1
ATOM 853 C C . LEU A 1 114 ? -4.654 -2.055 -16.480 1.00 91.69 114 LEU A C 1
ATOM 855 O O . LEU A 1 114 ? -5.487 -1.474 -15.775 1.00 91.69 114 LEU A O 1
ATOM 859 N N . SER A 1 115 ? -4.975 -3.003 -17.361 1.00 92.25 115 SER A N 1
ATOM 860 C CA . SER A 1 115 ? -6.350 -3.436 -17.603 1.00 92.25 115 SER A CA 1
ATOM 861 C C . SER A 1 115 ? -6.932 -4.188 -16.404 1.00 92.25 115 SER A C 1
ATOM 863 O O . SER A 1 115 ? -6.212 -4.854 -15.657 1.00 92.25 115 SER A O 1
ATOM 865 N N . THR A 1 116 ? -8.254 -4.132 -16.246 1.00 91.81 116 THR A N 1
ATOM 866 C CA . THR A 1 116 ? -8.974 -4.886 -15.208 1.00 91.81 116 THR A CA 1
ATOM 867 C C . THR A 1 116 ? -8.703 -6.385 -15.327 1.00 91.81 116 THR A C 1
ATOM 869 O O . THR A 1 116 ? -8.403 -7.025 -14.327 1.00 91.81 116 THR A O 1
ATOM 872 N N . SER A 1 117 ? -8.713 -6.933 -16.546 1.00 90.69 117 SER A N 1
ATOM 873 C CA . SER A 1 117 ? -8.417 -8.348 -16.803 1.00 90.69 117 SER A CA 1
ATOM 874 C C . SER A 1 117 ? -7.000 -8.742 -16.390 1.00 90.69 117 SER A C 1
ATOM 876 O O . SER A 1 117 ? -6.824 -9.787 -15.771 1.00 90.69 117 SER A O 1
ATOM 878 N N . SER A 1 118 ? -6.003 -7.895 -16.670 1.00 90.19 118 SER A N 1
ATOM 879 C CA . SER A 1 118 ? -4.615 -8.154 -16.267 1.00 90.19 118 SER A CA 1
ATOM 880 C C . SER A 1 118 ? -4.456 -8.071 -14.751 1.00 90.19 118 SER A C 1
ATOM 882 O O . SER A 1 118 ? -3.759 -8.892 -14.165 1.00 90.19 118 SER A O 1
ATOM 884 N N . LEU A 1 119 ? -5.131 -7.121 -14.091 1.00 91.00 119 LEU A N 1
ATOM 885 C CA . LEU A 1 119 ? -5.137 -7.055 -12.628 1.00 91.00 119 LEU A CA 1
ATOM 886 C C . LEU A 1 119 ? -5.790 -8.301 -12.014 1.00 91.00 119 LEU A C 1
ATOM 888 O O . LEU A 1 119 ? -5.254 -8.864 -11.063 1.00 91.00 119 LEU A O 1
ATOM 892 N N . THR A 1 120 ? -6.916 -8.761 -12.564 1.00 91.00 120 THR A N 1
ATOM 893 C CA . THR A 1 120 ? -7.567 -10.000 -12.121 1.00 91.00 120 THR A CA 1
ATOM 894 C C . THR A 1 120 ? -6.653 -11.210 -12.297 1.00 91.00 120 THR A C 1
ATOM 896 O O . THR A 1 120 ? -6.594 -12.050 -11.406 1.00 91.00 120 THR A O 1
ATOM 899 N N . GLU A 1 121 ? -5.908 -11.291 -13.399 1.00 89.06 121 GLU A N 1
ATOM 900 C CA . GLU A 1 121 ? -4.932 -12.359 -13.628 1.00 89.06 121 GLU A CA 1
ATOM 901 C C . GLU A 1 121 ? -3.776 -12.315 -12.617 1.00 89.06 121 GLU A C 1
ATOM 903 O O . GLU A 1 121 ? -3.425 -13.347 -12.044 1.00 89.06 121 GLU A O 1
ATOM 908 N N . ILE A 1 122 ? -3.234 -11.129 -12.324 1.00 88.56 122 ILE A N 1
ATOM 909 C CA . ILE A 1 122 ? -2.205 -10.927 -11.289 1.00 88.56 122 ILE A CA 1
ATOM 910 C C . ILE A 1 122 ? -2.704 -11.401 -9.915 1.00 88.56 122 ILE A C 1
ATOM 912 O O . ILE A 1 122 ? -1.984 -12.104 -9.203 1.00 88.56 122 ILE A O 1
ATOM 916 N N . ILE A 1 123 ? -3.943 -11.048 -9.552 1.00 88.75 123 ILE A N 1
ATOM 917 C CA . ILE A 1 123 ? -4.578 -11.477 -8.296 1.00 88.75 123 ILE A CA 1
ATOM 918 C C . ILE A 1 123 ? -4.743 -13.002 -8.282 1.00 88.75 123 ILE A C 1
ATOM 920 O O . ILE A 1 123 ? -4.318 -13.662 -7.337 1.00 88.75 123 ILE A O 1
ATOM 924 N N . ALA A 1 124 ? -5.327 -13.573 -9.338 1.00 86.75 124 ALA A N 1
ATOM 925 C CA . ALA A 1 124 ? -5.644 -14.998 -9.416 1.00 86.75 124 ALA A CA 1
ATOM 926 C C . ALA A 1 124 ? -4.397 -15.898 -9.458 1.00 86.75 124 ALA A C 1
ATOM 928 O O . ALA A 1 124 ? -4.441 -17.036 -8.997 1.00 86.75 124 ALA A O 1
ATOM 929 N N . SER A 1 125 ? -3.287 -15.394 -9.999 1.00 82.81 125 SER A N 1
ATOM 930 C CA . SER A 1 125 ? -2.006 -16.106 -10.070 1.00 82.81 125 SER A CA 1
ATOM 931 C C . SER A 1 125 ? -1.157 -15.981 -8.799 1.00 82.81 125 SER A C 1
ATOM 933 O O . SER A 1 125 ? -0.090 -16.589 -8.724 1.00 82.81 125 SER A O 1
ATOM 935 N N . GLY A 1 126 ? -1.605 -15.211 -7.798 1.00 76.94 126 GLY A N 1
ATOM 936 C CA . GLY A 1 126 ? -0.876 -15.008 -6.542 1.00 76.94 126 GLY A CA 1
ATOM 937 C C . GLY A 1 126 ? 0.408 -14.184 -6.690 1.00 76.94 126 GLY A C 1
ATOM 938 O O . GLY A 1 126 ? 1.247 -14.181 -5.793 1.00 76.94 126 GLY A O 1
ATOM 939 N N . GLN A 1 127 ? 0.582 -13.471 -7.806 1.00 75.81 127 GLN A N 1
ATOM 940 C CA . GLN A 1 127 ? 1.824 -12.748 -8.104 1.00 75.81 127 GLN A CA 1
ATOM 941 C C . GLN A 1 127 ? 1.991 -11.450 -7.306 1.00 75.81 127 GLN A C 1
ATOM 943 O O . GLN A 1 127 ? 3.080 -10.886 -7.279 1.00 75.81 127 GLN A O 1
ATOM 948 N N . LEU A 1 128 ? 0.944 -10.988 -6.617 1.00 75.44 128 LEU A N 1
ATOM 949 C CA . LEU A 1 128 ? 1.027 -9.851 -5.691 1.00 75.44 128 LEU A CA 1
ATOM 950 C C . LEU A 1 128 ? 2.014 -10.097 -4.547 1.00 75.44 128 LEU A C 1
ATOM 952 O O . LEU A 1 128 ? 2.626 -9.154 -4.058 1.00 75.44 128 LEU A O 1
ATOM 956 N N . GLU A 1 129 ? 2.187 -11.365 -4.183 1.00 66.94 129 GLU A N 1
ATOM 957 C CA . GLU A 1 129 ? 3.044 -11.812 -3.090 1.00 66.94 129 GLU A CA 1
ATOM 958 C C . GLU A 1 129 ? 4.453 -12.210 -3.540 1.00 66.94 129 GLU A C 1
ATOM 960 O O . GLU A 1 129 ? 5.303 -12.552 -2.715 1.00 66.94 129 GLU A O 1
ATOM 965 N N . ALA A 1 130 ? 4.710 -12.201 -4.851 1.00 57.47 130 ALA A N 1
ATOM 966 C CA . ALA A 1 130 ? 6.008 -12.550 -5.400 1.00 57.47 130 ALA A CA 1
ATOM 967 C C . ALA A 1 130 ? 6.994 -11.401 -5.162 1.00 57.47 130 ALA A C 1
ATOM 969 O O . ALA A 1 130 ? 6.736 -10.259 -5.541 1.00 57.47 130 ALA A O 1
ATOM 970 N N . THR A 1 131 ? 8.136 -11.711 -4.546 1.00 55.34 131 THR A N 1
ATOM 971 C CA . THR A 1 131 ? 9.103 -10.704 -4.090 1.00 55.34 131 THR A CA 1
ATOM 972 C C . THR A 1 131 ? 9.900 -10.056 -5.220 1.00 55.34 131 THR A C 1
ATOM 974 O O . THR A 1 131 ? 10.439 -8.973 -5.007 1.00 55.34 131 THR A O 1
ATOM 977 N N . ASN A 1 132 ? 9.979 -10.677 -6.406 1.00 53.44 132 ASN A N 1
ATOM 978 C CA . ASN A 1 132 ? 11.029 -10.326 -7.370 1.00 53.44 132 ASN A CA 1
ATOM 979 C C . ASN A 1 132 ? 10.540 -9.904 -8.770 1.00 53.44 132 ASN A C 1
ATOM 981 O O . ASN A 1 132 ? 11.267 -9.163 -9.426 1.00 53.44 132 ASN A O 1
ATOM 985 N N . GLN A 1 133 ? 9.357 -10.323 -9.249 1.00 58.38 133 GLN A N 1
ATOM 986 C CA . GLN A 1 133 ? 8.869 -9.940 -10.588 1.00 58.38 133 GLN A CA 1
ATOM 987 C C . GLN A 1 133 ? 7.400 -10.329 -10.822 1.00 58.38 133 GLN A C 1
ATOM 989 O O . GLN A 1 133 ? 6.989 -11.444 -10.496 1.00 58.38 133 GLN A O 1
ATOM 994 N N . LEU A 1 134 ? 6.629 -9.454 -11.475 1.00 58.84 134 LEU A N 1
ATOM 995 C CA . LEU A 1 134 ? 5.340 -9.819 -12.074 1.00 58.84 134 LEU A CA 1
ATOM 996 C C . LEU A 1 134 ? 5.579 -10.403 -13.472 1.00 58.84 134 LEU A C 1
ATOM 998 O O . LEU A 1 134 ? 6.011 -9.685 -14.376 1.00 58.84 134 LEU A O 1
ATOM 1002 N N . THR A 1 135 ? 5.251 -11.678 -13.695 1.00 58.22 135 THR A N 1
ATOM 1003 C CA . THR A 1 135 ? 5.444 -12.307 -15.021 1.00 58.22 135 THR A CA 1
ATOM 1004 C C . THR A 1 135 ? 4.508 -11.729 -16.083 1.00 58.22 135 THR A C 1
ATOM 1006 O O . THR A 1 135 ? 4.764 -11.853 -17.275 1.00 58.22 135 THR A O 1
ATOM 1009 N N . THR A 1 136 ? 3.399 -11.130 -15.652 1.00 56.00 136 THR A N 1
ATOM 1010 C CA . THR A 1 136 ? 2.315 -10.622 -16.503 1.00 56.00 136 THR A CA 1
ATOM 1011 C C . THR A 1 136 ? 2.469 -9.146 -16.870 1.00 56.00 136 THR A C 1
ATOM 1013 O O . THR A 1 136 ? 1.937 -8.723 -17.894 1.00 56.00 136 THR A O 1
ATOM 1016 N N . SER A 1 137 ? 3.205 -8.353 -16.081 1.00 58.91 137 SER A N 1
ATOM 1017 C CA . SER A 1 137 ? 3.439 -6.923 -16.354 1.00 58.91 137 SER A CA 1
ATOM 1018 C C . SER A 1 137 ? 4.905 -6.567 -16.619 1.00 58.91 137 SER A C 1
ATOM 1020 O O . SER A 1 137 ? 5.173 -5.452 -17.065 1.00 58.91 137 SER A O 1
ATOM 1022 N N . GLY A 1 138 ? 5.849 -7.475 -16.336 1.00 62.31 138 GLY A N 1
ATOM 1023 C CA . GLY A 1 138 ? 7.290 -7.244 -16.497 1.00 62.31 138 GLY A CA 1
ATOM 1024 C C . GLY A 1 138 ? 7.868 -6.159 -15.579 1.00 62.31 138 GLY A C 1
ATOM 1025 O O . GLY A 1 138 ? 9.016 -5.761 -15.766 1.00 62.31 138 GLY A O 1
ATOM 1026 N N . GLY A 1 139 ? 7.077 -5.660 -14.622 1.00 79.00 139 GLY A N 1
ATOM 1027 C CA . GLY A 1 139 ? 7.474 -4.600 -13.702 1.00 79.00 139 GLY A CA 1
ATOM 1028 C C . GLY A 1 139 ? 8.361 -5.105 -12.567 1.00 79.00 139 GLY A C 1
ATOM 1029 O O . GLY A 1 139 ? 8.214 -6.240 -12.101 1.00 79.00 139 GLY A O 1
ATOM 1030 N N . GLY A 1 140 ? 9.272 -4.241 -12.117 1.00 86.25 140 GLY A N 1
ATOM 1031 C CA . GLY A 1 140 ? 10.113 -4.489 -10.948 1.00 86.25 140 GLY A CA 1
ATOM 1032 C C . GLY A 1 140 ? 9.348 -4.458 -9.621 1.00 86.25 140 GLY A C 1
ATOM 1033 O O . GLY A 1 140 ? 8.225 -3.955 -9.525 1.00 86.25 140 GLY A O 1
ATOM 1034 N N . SER A 1 141 ? 9.993 -4.978 -8.581 1.00 89.12 141 SER A N 1
ATOM 1035 C CA . SER A 1 141 ? 9.547 -4.902 -7.188 1.00 89.12 141 SER A CA 1
ATOM 1036 C C . SER A 1 141 ? 10.362 -3.849 -6.439 1.00 89.12 141 SER A C 1
ATOM 1038 O O . SER A 1 141 ? 11.559 -3.689 -6.684 1.00 89.12 141 SER A O 1
ATOM 1040 N N . PHE A 1 142 ? 9.718 -3.114 -5.533 1.00 92.62 142 PHE A N 1
ATOM 1041 C CA . PHE A 1 142 ? 10.360 -2.077 -4.729 1.00 92.62 142 PHE A CA 1
ATOM 1042 C C . PHE A 1 142 ? 10.209 -2.336 -3.243 1.00 92.62 142 PHE A C 1
ATOM 1044 O O . PHE A 1 142 ? 9.101 -2.547 -2.753 1.00 92.62 142 PHE A O 1
ATOM 1051 N N . GLY A 1 143 ? 11.310 -2.182 -2.515 1.00 94.62 143 GLY A N 1
ATOM 1052 C CA . GLY A 1 143 ? 11.292 -2.021 -1.072 1.00 94.62 143 GLY A CA 1
ATOM 1053 C C . GLY A 1 143 ? 10.682 -0.678 -0.672 1.00 94.62 143 GLY A C 1
ATOM 1054 O O . GLY A 1 143 ? 11.075 0.372 -1.188 1.00 94.62 143 GLY A O 1
ATOM 1055 N N . LEU A 1 144 ? 9.723 -0.694 0.254 1.00 96.19 144 LEU A N 1
ATOM 1056 C CA . LEU A 1 144 ? 8.980 0.493 0.668 1.00 96.19 144 LEU A CA 1
ATOM 1057 C C . LEU A 1 144 ? 9.550 1.105 1.946 1.00 96.19 144 LEU A C 1
ATOM 1059 O O . LEU A 1 144 ? 9.658 0.444 2.973 1.00 96.19 144 LEU A O 1
ATOM 1063 N N . SER A 1 145 ? 9.818 2.408 1.911 1.00 97.19 145 SER A N 1
ATOM 1064 C CA . SER A 1 145 ? 9.891 3.247 3.109 1.00 97.19 145 SER A CA 1
ATOM 1065 C C . SER A 1 145 ? 8.533 3.906 3.311 1.00 97.19 145 SER A C 1
ATOM 1067 O O . SER A 1 145 ? 8.048 4.627 2.4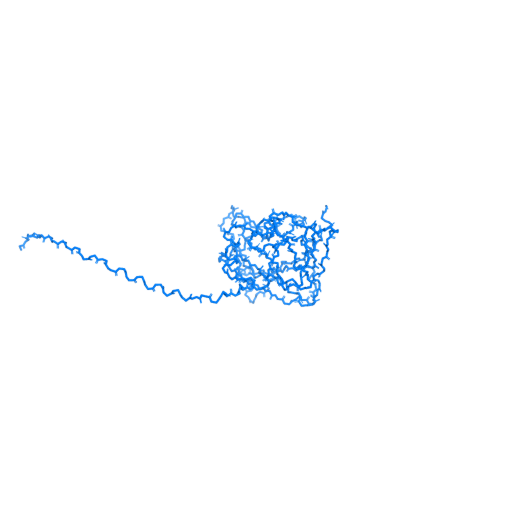31 1.00 97.19 145 SER A O 1
ATOM 1069 N N . TYR A 1 146 ? 7.901 3.644 4.452 1.00 96.88 146 TYR A N 1
ATOM 1070 C CA . TYR A 1 146 ? 6.505 3.998 4.675 1.00 96.88 146 TYR A CA 1
ATOM 1071 C C . TYR A 1 146 ? 6.243 4.560 6.070 1.00 96.88 146 TYR A C 1
ATOM 1073 O O . TYR A 1 146 ? 6.976 4.324 7.032 1.00 96.88 146 TYR A O 1
ATOM 1081 N N . ARG A 1 147 ? 5.158 5.317 6.182 1.00 95.81 147 ARG A N 1
ATOM 1082 C CA . ARG A 1 147 ? 4.607 5.800 7.443 1.00 95.81 147 ARG A CA 1
ATOM 1083 C C . ARG A 1 147 ? 3.219 5.215 7.620 1.00 95.81 147 ARG A C 1
ATOM 1085 O O . ARG A 1 147 ? 2.473 5.093 6.651 1.00 95.81 147 ARG A O 1
ATOM 1092 N N . GLN A 1 148 ? 2.864 4.897 8.856 1.00 95.69 148 GLN A N 1
ATOM 1093 C CA . GLN A 1 148 ? 1.537 4.390 9.172 1.00 95.69 148 GLN A CA 1
ATOM 1094 C C . GLN A 1 148 ? 0.955 4.996 10.442 1.00 95.69 148 GLN A C 1
ATOM 1096 O O . GLN A 1 148 ? 1.683 5.318 11.385 1.00 95.69 148 GLN A O 1
ATOM 1101 N N . THR A 1 149 ? -0.368 5.106 10.468 1.00 95.44 149 THR A N 1
ATOM 1102 C CA . THR A 1 149 ? -1.153 5.475 11.648 1.00 95.44 149 THR A CA 1
ATOM 1103 C C . THR A 1 149 ? -2.398 4.616 11.727 1.00 95.44 149 THR A C 1
ATOM 1105 O O . THR A 1 149 ? -2.981 4.283 10.702 1.00 95.44 149 THR A O 1
ATOM 1108 N N . LEU A 1 150 ? -2.837 4.327 12.948 1.00 94.00 150 LEU A N 1
ATOM 1109 C CA . LEU A 1 150 ? -4.129 3.722 13.243 1.00 94.00 150 LEU A CA 1
ATOM 1110 C C . LEU A 1 150 ? -4.759 4.581 14.333 1.00 94.00 150 LEU A C 1
ATOM 1112 O O . LEU A 1 150 ? -4.151 4.769 15.388 1.00 94.00 150 LEU A O 1
ATOM 1116 N N . GLN A 1 151 ? -5.904 5.181 14.035 1.00 92.50 151 GLN A N 1
ATOM 1117 C CA . GLN A 1 151 ? -6.544 6.179 14.889 1.00 92.50 151 GLN A CA 1
ATOM 1118 C C . GLN A 1 151 ? -8.002 5.841 15.107 1.00 92.50 151 GLN A C 1
ATOM 1120 O O . GLN A 1 151 ? -8.668 5.395 14.180 1.00 92.50 151 GLN A O 1
ATOM 1125 N N . ASP A 1 152 ? -8.502 6.114 16.304 1.00 90.75 152 ASP A N 1
ATOM 1126 C CA . ASP A 1 152 ? -9.925 6.000 16.590 1.00 90.75 152 ASP A CA 1
ATOM 1127 C C . ASP A 1 152 ? -10.693 7.156 15.950 1.00 90.75 152 ASP A C 1
ATOM 1129 O O . ASP A 1 152 ? -10.278 8.318 15.997 1.00 90.75 152 ASP A O 1
ATOM 1133 N N . VAL A 1 153 ? -11.839 6.834 15.361 1.00 87.25 153 VAL A N 1
ATOM 1134 C CA . VAL A 1 153 ? -12.782 7.822 14.852 1.00 87.25 153 VAL A CA 1
ATOM 1135 C C . VAL A 1 153 ? -13.825 8.075 15.923 1.00 87.25 153 VAL A C 1
ATOM 1137 O O . VAL A 1 153 ? -14.636 7.204 16.239 1.00 87.25 153 VAL A O 1
ATOM 1140 N N . THR A 1 154 ? -13.844 9.291 16.462 1.00 77.94 154 THR A N 1
ATOM 1141 C CA . THR A 1 154 ? -14.895 9.708 17.390 1.00 77.94 154 THR A CA 1
ATOM 1142 C C . THR A 1 154 ? -16.223 9.788 16.644 1.00 77.94 154 THR A C 1
ATOM 1144 O O . THR A 1 154 ? -16.456 10.713 15.864 1.00 77.94 154 THR A O 1
ATOM 1147 N N . THR A 1 155 ? -17.108 8.825 16.881 1.00 66.69 155 THR A N 1
ATOM 1148 C CA . THR A 1 155 ? -18.476 8.863 16.362 1.00 66.69 155 THR A CA 1
ATOM 1149 C C . THR A 1 155 ? -19.397 9.564 17.361 1.00 66.69 155 THR A C 1
ATOM 1151 O O . THR A 1 155 ? -19.182 9.549 18.574 1.00 66.69 155 THR A O 1
ATOM 1154 N N . SER A 1 156 ? -20.462 10.188 16.856 1.00 64.94 156 SER A N 1
ATOM 1155 C CA . SER A 1 156 ? -21.471 10.879 17.672 1.00 64.94 156 SER A CA 1
ATOM 1156 C C . SER A 1 156 ? -22.283 9.947 18.585 1.00 64.94 156 SER A C 1
ATOM 1158 O O . SER A 1 156 ? -23.082 10.433 19.382 1.00 64.94 156 SER A O 1
ATOM 1160 N N . GLN A 1 157 ? -22.089 8.626 18.489 1.00 58.03 157 GLN A N 1
ATOM 1161 C CA . GLN A 1 157 ? -22.840 7.616 19.241 1.00 58.03 157 GLN A CA 1
ATOM 1162 C C . GLN A 1 157 ? -22.195 7.209 20.581 1.00 58.03 157 GLN A C 1
ATOM 1164 O O . GLN A 1 157 ? -22.775 6.414 21.316 1.00 58.03 157 GLN A O 1
ATOM 1169 N N . GLY A 1 158 ? -21.055 7.796 20.965 1.00 51.50 158 GLY A N 1
ATOM 1170 C CA . GLY A 1 158 ? -20.434 7.548 22.272 1.00 51.50 158 GLY A CA 1
ATOM 1171 C C . GLY A 1 158 ? -19.901 6.117 22.465 1.00 51.50 158 GLY A C 1
ATOM 1172 O O . GLY A 1 158 ? -19.982 5.269 21.581 1.00 51.50 158 GLY A O 1
ATOM 1173 N N . ALA A 1 159 ? -19.341 5.851 23.650 1.00 53.22 159 ALA A N 1
ATOM 1174 C CA . ALA A 1 159 ? -18.548 4.663 24.016 1.00 53.22 159 ALA A CA 1
ATOM 1175 C C . ALA A 1 159 ? -19.295 3.304 24.047 1.00 53.22 159 ALA A C 1
ATOM 1177 O O . ALA A 1 159 ? -18.826 2.360 24.673 1.00 53.22 159 ALA A O 1
ATOM 1178 N N . SER A 1 160 ? -20.470 3.204 23.419 1.00 54.91 160 SER A N 1
ATOM 1179 C CA . SER A 1 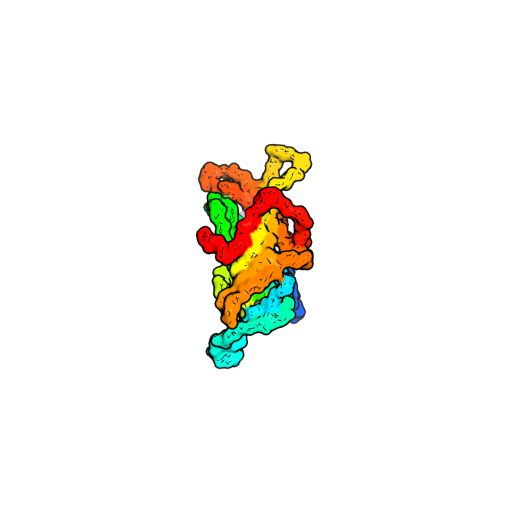160 ? -21.302 1.986 23.374 1.00 54.91 160 SER A CA 1
ATOM 1180 C C . SER A 1 160 ? -21.544 1.459 21.951 1.00 54.91 160 SER A C 1
ATOM 1182 O O . SER A 1 160 ? -22.269 0.481 21.775 1.00 54.91 160 SER A O 1
ATOM 1184 N N . GLY A 1 161 ? -20.928 2.085 20.942 1.00 63.47 161 GLY A N 1
ATOM 1185 C CA . GLY A 1 161 ? -20.921 1.616 19.556 1.00 63.47 161 GLY A CA 1
ATOM 1186 C C . GLY A 1 161 ? -19.702 0.754 19.212 1.00 63.47 161 GLY A C 1
ATOM 1187 O O . GLY A 1 161 ? -18.744 0.665 19.978 1.00 63.47 161 GLY A O 1
ATOM 1188 N N . LEU A 1 162 ? -19.740 0.137 18.029 1.00 72.50 162 LEU A N 1
ATOM 1189 C CA . LEU A 1 162 ? -18.583 -0.530 17.429 1.00 72.50 162 LEU A CA 1
ATOM 1190 C C . LEU A 1 162 ? -17.453 0.490 17.214 1.00 72.50 162 LEU A C 1
ATOM 1192 O O . LEU A 1 162 ? -17.693 1.582 16.693 1.00 72.50 162 LEU A O 1
ATOM 1196 N N . GLU A 1 163 ? -16.230 0.144 17.624 1.00 85.94 163 GLU A N 1
ATOM 1197 C CA . GLU A 1 163 ? -15.076 1.029 17.463 1.00 85.94 163 GLU A CA 1
ATOM 1198 C C . GLU A 1 163 ? -14.695 1.123 15.987 1.00 85.94 163 GLU A C 1
ATOM 1200 O O . GLU A 1 163 ? -14.412 0.118 15.333 1.00 85.94 163 GLU A O 1
ATOM 1205 N N . VAL A 1 164 ? -14.671 2.343 15.460 1.00 91.19 164 VAL A N 1
ATOM 1206 C CA . VAL A 1 164 ? -14.236 2.615 14.090 1.00 91.19 164 VAL A CA 1
ATOM 1207 C C . VAL A 1 164 ? -12.822 3.167 14.138 1.00 91.19 164 VAL A C 1
ATOM 1209 O O . VA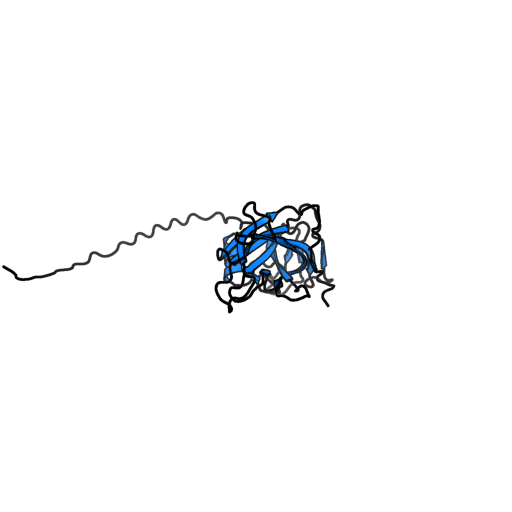L A 1 164 ? -12.553 4.114 14.878 1.00 91.19 164 VAL A O 1
ATOM 1212 N N . LYS A 1 165 ? -11.926 2.601 13.332 1.00 92.88 165 LYS A N 1
ATOM 1213 C CA . LYS A 1 165 ? -10.547 3.065 13.199 1.00 92.88 165 LYS A CA 1
ATOM 1214 C C . LYS A 1 165 ? -10.258 3.519 11.776 1.00 92.88 165 LYS A C 1
ATOM 1216 O O . LYS A 1 165 ? -10.781 2.963 10.816 1.00 92.88 165 LYS A O 1
ATOM 1221 N N . VAL A 1 166 ? -9.404 4.522 11.635 1.00 94.94 166 VAL A N 1
ATOM 1222 C CA . VAL A 1 166 ? -8.830 4.935 10.354 1.00 94.94 166 VAL A CA 1
ATOM 1223 C C . VAL A 1 166 ? -7.369 4.535 10.339 1.00 94.94 166 VAL A C 1
ATOM 1225 O O . VAL A 1 166 ? -6.584 4.942 11.199 1.00 94.94 166 VAL A O 1
ATOM 1228 N N . PHE A 1 167 ? -7.021 3.722 9.352 1.00 96.12 167 PHE A N 1
ATOM 1229 C CA . PHE A 1 167 ? -5.657 3.346 9.044 1.00 96.12 167 PHE A CA 1
ATOM 1230 C C . PHE A 1 167 ? -5.157 4.171 7.858 1.00 96.12 167 PHE A C 1
ATOM 1232 O O . PHE A 1 167 ? -5.775 4.167 6.793 1.00 96.12 167 PHE A O 1
ATOM 1239 N N . HIS A 1 168 ? -4.031 4.863 8.032 1.00 96.75 168 HIS A N 1
ATOM 1240 C CA . HIS A 1 168 ? -3.334 5.529 6.932 1.00 96.75 168 HIS A CA 1
ATOM 1241 C C . HIS A 1 168 ? -2.009 4.841 6.652 1.00 96.75 168 HIS A C 1
ATOM 1243 O O . HIS A 1 168 ? -1.261 4.543 7.583 1.00 96.75 168 HIS A O 1
ATOM 1249 N N . PHE A 1 169 ? -1.698 4.671 5.371 1.00 97.25 169 PHE A N 1
ATOM 1250 C CA . PHE A 1 169 ? -0.430 4.142 4.887 1.00 97.25 169 PHE A CA 1
ATOM 1251 C C . PHE A 1 169 ? 0.143 5.058 3.799 1.00 97.25 169 PHE A C 1
ATOM 1253 O O . PHE A 1 169 ? -0.445 5.237 2.730 1.00 97.25 169 PHE A O 1
ATOM 1260 N N . ASP A 1 170 ? 1.287 5.668 4.098 1.00 96.31 170 ASP A N 1
ATOM 1261 C CA . ASP A 1 170 ? 1.967 6.671 3.275 1.00 96.31 170 ASP A CA 1
ATOM 1262 C C . ASP A 1 170 ? 3.335 6.146 2.842 1.00 96.31 170 ASP A C 1
ATOM 1264 O O . ASP A 1 170 ? 4.255 6.061 3.657 1.00 96.31 170 ASP A O 1
ATOM 1268 N N . VAL A 1 171 ? 3.483 5.813 1.560 1.00 96.75 171 VAL A N 1
ATOM 1269 C CA . VAL A 1 171 ? 4.781 5.459 0.975 1.00 96.75 171 VAL A CA 1
ATOM 1270 C C . VAL A 1 171 ? 5.527 6.744 0.627 1.00 96.75 171 VAL A C 1
ATOM 1272 O O . VAL A 1 171 ? 5.058 7.553 -0.175 1.00 96.75 171 VAL A O 1
ATOM 1275 N N . PHE A 1 172 ? 6.703 6.934 1.226 1.00 95.62 172 PHE A N 1
ATOM 1276 C CA . PHE A 1 172 ? 7.507 8.147 1.047 1.00 95.62 172 PHE A CA 1
ATOM 1277 C C . PHE A 1 172 ? 8.854 7.905 0.366 1.00 95.62 172 PHE A C 1
ATOM 1279 O O . PHE A 1 172 ? 9.509 8.857 -0.061 1.00 95.62 172 PHE A O 1
ATOM 1286 N N . GLY A 1 173 ? 9.263 6.649 0.204 1.00 95.88 173 GLY A N 1
ATOM 1287 C CA . GLY A 1 173 ? 10.463 6.311 -0.546 1.00 95.88 173 GLY A CA 1
ATOM 1288 C C . GLY A 1 173 ? 10.437 4.882 -1.055 1.00 95.88 173 GLY A C 1
ATOM 1289 O O . GLY A 1 173 ? 9.891 3.997 -0.400 1.00 95.88 173 GLY A O 1
ATOM 1290 N N . LEU A 1 174 ? 11.063 4.677 -2.207 1.00 95.50 174 LEU A N 1
ATOM 1291 C CA . LEU A 1 174 ? 11.293 3.370 -2.804 1.00 95.50 174 LEU A CA 1
ATOM 1292 C C . LEU A 1 174 ? 12.777 3.065 -2.842 1.00 95.50 174 LEU A C 1
ATOM 1294 O O . LEU A 1 174 ? 13.601 3.965 -3.033 1.00 95.50 174 LEU A O 1
ATOM 1298 N N . TYR A 1 175 ? 13.089 1.787 -2.714 1.00 94.56 175 TYR A N 1
ATOM 1299 C CA . TYR A 1 175 ? 14.411 1.233 -2.926 1.00 94.56 175 TYR A CA 1
ATOM 1300 C C . TYR A 1 175 ? 14.322 0.058 -3.895 1.00 94.56 175 TYR A C 1
ATOM 1302 O O . TYR A 1 175 ? 13.411 -0.762 -3.785 1.00 94.56 175 TYR A O 1
ATOM 1310 N N . SER A 1 176 ? 15.266 -0.014 -4.828 1.00 91.12 176 SER A N 1
ATOM 1311 C CA . SER A 1 176 ? 15.439 -1.158 -5.716 1.00 91.12 176 SER A CA 1
ATOM 1312 C C . SER A 1 176 ? 16.912 -1.532 -5.795 1.00 91.12 176 SER A C 1
ATOM 1314 O O . SER A 1 176 ? 17.772 -0.680 -6.027 1.00 91.12 176 SER A O 1
ATOM 1316 N N . ASP A 1 177 ? 17.190 -2.812 -5.597 1.00 89.50 177 ASP A N 1
ATOM 1317 C CA . ASP A 1 177 ? 18.476 -3.462 -5.841 1.00 89.50 177 ASP A CA 1
ATOM 1318 C C . ASP A 1 177 ? 18.545 -4.119 -7.231 1.00 89.50 177 ASP A C 1
ATOM 1320 O O . ASP A 1 177 ? 19.578 -4.674 -7.597 1.00 89.50 177 ASP A O 1
ATOM 1324 N N . LEU A 1 178 ? 17.475 -4.008 -8.027 1.00 86.25 178 LEU A N 1
ATOM 1325 C CA . LEU A 1 178 ? 17.392 -4.561 -9.380 1.00 86.25 178 LEU A CA 1
ATOM 1326 C C . LEU A 1 178 ? 18.314 -3.825 -10.366 1.00 86.25 178 LEU A C 1
ATOM 1328 O O . LEU A 1 178 ? 18.817 -4.408 -11.324 1.00 86.25 178 LEU A O 1
ATOM 1332 N N . THR A 1 179 ? 18.564 -2.536 -10.139 1.00 85.00 179 THR A N 1
ATOM 1333 C CA . THR A 1 179 ? 19.484 -1.727 -10.948 1.00 85.00 179 THR A CA 1
ATOM 1334 C C . THR A 1 179 ? 20.892 -1.738 -10.357 1.00 85.00 179 THR A C 1
ATOM 1336 O O . THR A 1 179 ? 21.065 -1.791 -9.140 1.00 85.00 179 THR A O 1
ATOM 1339 N N . THR A 1 180 ? 21.916 -1.600 -11.205 1.00 85.94 180 THR A N 1
ATOM 1340 C CA . THR A 1 180 ? 23.303 -1.389 -10.760 1.00 85.94 180 THR A CA 1
ATOM 1341 C C . THR A 1 180 ? 23.786 0.001 -11.194 1.00 85.94 180 THR A C 1
ATOM 1343 O O . THR A 1 180 ? 23.942 0.231 -12.392 1.00 85.94 180 THR A O 1
ATOM 1346 N N . PRO A 1 181 ? 24.043 0.937 -10.259 1.00 88.38 181 PRO A N 1
ATOM 1347 C CA . PRO A 1 181 ? 23.923 0.799 -8.803 1.00 88.38 181 PRO A CA 1
ATOM 1348 C C . PRO A 1 181 ? 22.457 0.745 -8.312 1.00 88.38 181 PRO A C 1
ATOM 1350 O O . PRO A 1 181 ? 21.557 1.182 -9.037 1.00 88.38 181 PRO A O 1
ATOM 1353 N N . PRO A 1 182 ? 22.209 0.267 -7.073 1.00 90.88 182 PRO A N 1
ATOM 1354 C CA . PRO A 1 182 ? 20.881 0.299 -6.466 1.00 90.88 182 PRO A CA 1
ATOM 1355 C C . PRO A 1 182 ? 20.300 1.712 -6.440 1.00 90.88 182 PRO A C 1
ATOM 1357 O O . PRO A 1 182 ? 20.992 2.685 -6.119 1.00 90.88 182 PRO A O 1
ATOM 1360 N N . THR A 1 183 ? 19.015 1.823 -6.750 1.00 90.44 183 THR A N 1
ATOM 1361 C CA . THR A 1 183 ? 18.321 3.098 -6.931 1.00 90.44 183 THR A CA 1
ATOM 1362 C C . THR A 1 183 ? 17.377 3.403 -5.777 1.00 90.44 183 THR A C 1
ATOM 1364 O O . THR A 1 183 ? 16.888 2.527 -5.058 1.00 90.44 183 THR A O 1
ATOM 1367 N N . LYS A 1 184 ? 17.148 4.702 -5.565 1.00 93.62 184 LYS A N 1
ATOM 1368 C CA . LYS A 1 184 ? 16.215 5.222 -4.565 1.00 93.62 184 LYS A CA 1
ATOM 1369 C C . LYS A 1 184 ? 15.336 6.270 -5.215 1.00 93.62 184 LYS A C 1
ATOM 1371 O O . LYS A 1 184 ? 15.855 7.202 -5.828 1.00 93.62 184 LYS A O 1
ATOM 1376 N N . TYR A 1 185 ? 14.030 6.165 -5.010 1.00 93.00 185 TYR A N 1
ATOM 1377 C CA . TYR A 1 185 ? 13.077 7.126 -5.559 1.00 93.00 185 TYR A CA 1
ATOM 1378 C C . TYR A 1 185 ? 12.284 7.783 -4.426 1.00 93.00 185 TYR A C 1
ATOM 1380 O O . TYR A 1 185 ? 11.597 7.083 -3.678 1.00 93.00 185 TYR A O 1
ATOM 1388 N N . PRO A 1 186 ? 12.376 9.113 -4.248 1.00 93.75 186 PRO A N 1
ATOM 1389 C CA . PRO A 1 186 ? 11.581 9.815 -3.249 1.00 93.75 186 PRO A CA 1
ATOM 1390 C C . PRO A 1 186 ? 10.116 9.914 -3.694 1.00 93.75 186 PRO A C 1
ATOM 1392 O O . PRO A 1 186 ? 9.829 10.338 -4.812 1.00 93.75 186 PRO A O 1
ATOM 1395 N N . MET A 1 187 ? 9.188 9.602 -2.788 1.00 92.56 187 MET A N 1
ATOM 1396 C CA . MET A 1 187 ? 7.735 9.682 -3.009 1.00 92.56 187 MET A CA 1
ATOM 1397 C C . MET A 1 187 ? 7.059 10.761 -2.145 1.00 92.56 187 MET A C 1
ATOM 1399 O O . MET A 1 187 ? 5.842 10.794 -1.987 1.00 92.56 187 MET A O 1
ATOM 1403 N N . ASP A 1 188 ? 7.824 11.709 -1.602 1.00 88.06 188 ASP A N 1
ATOM 1404 C CA . ASP A 1 188 ? 7.309 12.797 -0.753 1.00 88.06 188 ASP A CA 1
ATOM 1405 C C . ASP A 1 188 ? 6.647 13.963 -1.540 1.00 88.06 188 ASP A C 1
ATOM 1407 O O . ASP A 1 188 ? 6.322 15.006 -0.970 1.00 88.06 188 ASP A O 1
ATOM 1411 N N . ARG A 1 189 ? 6.391 13.802 -2.848 1.00 90.12 189 ARG A N 1
ATOM 1412 C CA . ARG A 1 189 ? 5.720 14.819 -3.686 1.00 90.12 189 ARG A CA 1
ATOM 1413 C C . ARG A 1 189 ? 4.280 15.082 -3.235 1.00 90.12 189 ARG A C 1
ATOM 1415 O O . ARG A 1 189 ? 3.620 14.189 -2.711 1.00 90.12 189 ARG A O 1
ATOM 1422 N N . LYS A 1 190 ? 3.771 16.299 -3.460 1.00 88.62 190 LYS A N 1
ATOM 1423 C CA . LYS A 1 190 ? 2.427 16.720 -3.013 1.00 88.62 190 LYS A CA 1
ATOM 1424 C C . LYS A 1 190 ? 1.308 15.961 -3.732 1.00 88.62 190 LYS A C 1
ATOM 1426 O O . LYS A 1 190 ? 0.245 15.738 -3.164 1.00 88.62 190 LYS A O 1
ATOM 1431 N N . GLU A 1 191 ? 1.559 15.575 -4.975 1.00 91.25 191 GLU A N 1
ATOM 1432 C CA . GLU A 1 191 ? 0.634 14.845 -5.840 1.00 91.25 191 GLU A CA 1
ATOM 1433 C C . GLU A 1 191 ? 0.563 13.354 -5.482 1.00 91.25 191 GLU A C 1
ATOM 1435 O O . GLU A 1 191 ? -0.342 12.656 -5.940 1.00 91.25 191 GLU A O 1
ATOM 1440 N N . GLN A 1 192 ? 1.501 12.859 -4.665 1.00 94.00 192 GLN A N 1
ATOM 1441 C CA . GLN A 1 192 ? 1.493 11.482 -4.198 1.00 94.00 192 GLN A CA 1
ATOM 1442 C C . GLN A 1 192 ? 0.305 11.258 -3.258 1.00 94.00 192 GLN A C 1
ATOM 1444 O O . GLN A 1 192 ? 0.158 11.931 -2.233 1.00 94.00 192 GLN A O 1
ATOM 1449 N N . LYS A 1 193 ? -0.540 10.287 -3.610 1.00 95.94 193 LYS A N 1
ATOM 1450 C CA . LYS A 1 193 ? -1.659 9.855 -2.772 1.00 95.94 193 LYS A CA 1
ATOM 1451 C C . LYS A 1 193 ? -1.180 8.889 -1.690 1.00 95.94 193 LYS A C 1
ATOM 1453 O O . LYS A 1 193 ? -0.189 8.181 -1.877 1.00 95.94 193 LYS A O 1
ATOM 1458 N N . ILE A 1 194 ? -1.932 8.837 -0.598 1.00 96.38 194 ILE A N 1
ATOM 1459 C CA . ILE A 1 194 ? -1.767 7.860 0.480 1.00 96.38 194 ILE A CA 1
ATOM 1460 C C . ILE A 1 194 ? -3.001 6.965 0.558 1.00 96.38 194 ILE A C 1
ATOM 1462 O O . ILE A 1 194 ? -4.081 7.349 0.104 1.00 96.38 194 ILE A O 1
ATOM 1466 N N . LEU A 1 195 ? -2.844 5.782 1.138 1.00 97.81 195 LEU A N 1
ATOM 1467 C CA . LEU A 1 195 ? -3.946 4.860 1.373 1.00 97.81 195 LEU A CA 1
ATOM 1468 C C . LEU A 1 195 ? -4.632 5.194 2.699 1.00 97.81 195 LEU A C 1
ATOM 1470 O O . LEU A 1 195 ? -3.976 5.278 3.733 1.00 97.81 195 LEU A O 1
ATOM 1474 N N . GLU A 1 196 ? -5.950 5.358 2.657 1.00 97.50 196 GLU A N 1
ATOM 1475 C CA . GLU A 1 196 ? -6.837 5.442 3.812 1.00 97.50 196 GLU A CA 1
ATOM 1476 C C . GLU A 1 196 ? -7.769 4.233 3.825 1.00 97.50 196 GLU A C 1
ATOM 1478 O O . GLU A 1 196 ? -8.431 3.940 2.827 1.00 97.50 196 GLU A O 1
ATOM 1483 N N . ILE A 1 197 ? -7.835 3.548 4.963 1.00 97.25 197 ILE A N 1
ATOM 1484 C CA . ILE A 1 197 ? -8.736 2.423 5.187 1.00 97.25 197 ILE A CA 1
ATOM 1485 C C . ILE A 1 197 ? -9.568 2.712 6.426 1.00 97.25 197 ILE A C 1
ATOM 1487 O O . ILE A 1 197 ? -9.034 2.961 7.506 1.00 97.25 197 ILE A O 1
ATOM 1491 N N . LEU A 1 198 ? -10.884 2.660 6.260 1.00 96.12 198 LEU A N 1
ATOM 1492 C CA . LEU A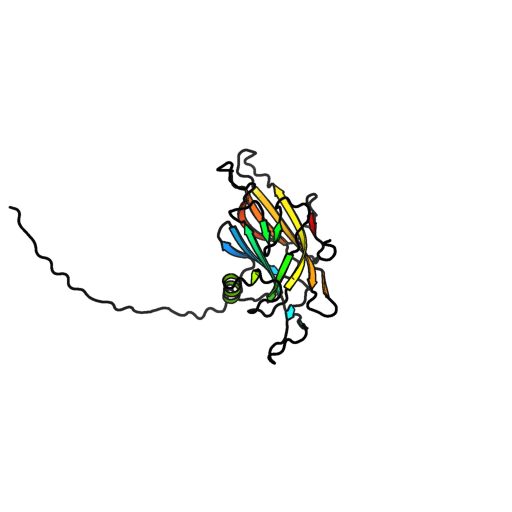 1 198 ? -11.829 2.709 7.361 1.00 96.12 198 LEU A CA 1
ATOM 1493 C C . LEU A 1 198 ? -12.097 1.282 7.833 1.00 96.12 198 LEU A C 1
ATOM 1495 O O . LEU A 1 198 ? -12.556 0.443 7.057 1.00 96.12 198 LEU A O 1
ATOM 1499 N N . LEU A 1 199 ? -11.807 1.031 9.100 1.00 95.06 199 LEU A N 1
ATOM 1500 C CA . LEU A 1 199 ? -11.877 -0.270 9.743 1.00 95.06 199 LEU A CA 1
ATOM 1501 C C . LEU A 1 199 ? -12.957 -0.253 10.819 1.00 95.06 199 LEU A C 1
ATOM 1503 O O . LEU A 1 199 ? -13.040 0.687 11.608 1.00 95.06 199 LEU A O 1
ATOM 1507 N N . LEU A 1 200 ? -13.752 -1.312 10.880 1.00 92.56 200 LEU A N 1
ATOM 1508 C CA . LEU A 1 200 ? -14.684 -1.571 11.969 1.00 92.56 200 LEU A CA 1
ATOM 1509 C C . LEU A 1 200 ? -14.098 -2.655 12.863 1.00 92.56 200 LEU A C 1
ATOM 1511 O O . LEU A 1 200 ? -13.839 -3.759 12.393 1.00 92.56 200 LEU A O 1
ATOM 1515 N N . GLN A 1 201 ? -13.876 -2.364 14.139 1.00 89.25 201 GLN A N 1
ATOM 1516 C CA . GLN A 1 201 ? -13.435 -3.376 15.088 1.00 89.25 201 GLN A CA 1
ATOM 1517 C C . GLN A 1 201 ? -14.583 -4.336 15.389 1.00 89.25 201 GLN A C 1
ATOM 1519 O O . GLN A 1 201 ? -15.680 -3.922 15.777 1.00 89.25 201 GLN A O 1
ATOM 1524 N N . ARG A 1 202 ? -14.321 -5.631 15.226 1.00 86.38 202 ARG A N 1
ATOM 1525 C CA . ARG A 1 202 ? -15.306 -6.674 15.496 1.00 86.38 202 ARG A CA 1
ATOM 1526 C C . ARG A 1 202 ? -15.405 -6.925 17.005 1.00 86.38 202 ARG A C 1
ATOM 1528 O O . ARG A 1 202 ? -14.387 -6.893 17.702 1.00 86.38 202 ARG A O 1
ATOM 1535 N N . PRO A 1 203 ? -16.616 -7.173 17.533 1.00 82.38 203 PRO A N 1
ATOM 1536 C CA . PRO A 1 203 ? -16.773 -7.556 18.926 1.00 82.38 203 PRO A CA 1
ATOM 1537 C C . PRO A 1 203 ? -16.175 -8.946 19.159 1.00 82.38 203 PRO A C 1
ATOM 1539 O O . PRO A 1 203 ? -16.261 -9.821 18.298 1.00 82.38 203 PRO A O 1
ATOM 1542 N N . LEU A 1 204 ? -15.616 -9.154 20.350 1.00 82.31 204 LEU A N 1
ATOM 1543 C CA . LEU A 1 204 ? -15.178 -10.473 20.801 1.00 82.31 204 LEU A CA 1
ATOM 1544 C C . LEU A 1 204 ? -16.400 -11.371 21.012 1.00 82.31 204 LEU A C 1
ATOM 1546 O O . LEU A 1 204 ? -17.244 -11.062 21.855 1.00 82.31 204 LEU A O 1
ATOM 1550 N N . LEU A 1 205 ? -16.504 -12.464 20.252 1.00 83.06 205 LEU A N 1
ATOM 1551 C CA . LEU A 1 205 ? -17.607 -13.423 20.376 1.00 83.06 205 LEU A CA 1
ATOM 1552 C C . LEU A 1 205 ? -17.229 -14.602 21.285 1.00 83.06 205 LEU A C 1
ATOM 1554 O O . LEU A 1 205 ? -18.102 -15.218 21.895 1.00 83.06 205 LEU A O 1
ATOM 1558 N N . SER A 1 206 ? -15.934 -14.893 21.407 1.00 83.81 206 SER A N 1
ATOM 1559 C CA . SER A 1 206 ? -15.364 -15.943 22.249 1.00 83.81 206 SER A CA 1
ATOM 1560 C C . SER A 1 206 ? -14.017 -15.522 22.843 1.00 83.81 206 SER A C 1
ATOM 1562 O O . SER A 1 206 ? -13.292 -14.708 22.279 1.00 83.81 206 SER A O 1
ATOM 1564 N N . ALA A 1 207 ? -13.635 -16.129 23.971 1.00 81.00 207 ALA A N 1
ATOM 1565 C CA . ALA A 1 207 ? -12.315 -15.938 24.583 1.00 81.00 207 ALA A CA 1
ATOM 1566 C C . ALA A 1 207 ? -11.158 -16.510 23.740 1.00 81.00 207 ALA A C 1
ATOM 1568 O O . ALA A 1 207 ? -10.002 -16.181 23.989 1.00 81.00 207 ALA A O 1
ATOM 1569 N N . ALA A 1 208 ? -11.465 -17.386 22.779 1.00 82.62 208 ALA A N 1
ATOM 1570 C CA . ALA A 1 208 ? -10.491 -17.943 21.844 1.00 82.62 208 ALA A CA 1
ATOM 1571 C C . ALA A 1 208 ? -10.299 -17.077 20.587 1.00 82.62 208 ALA A C 1
ATOM 1573 O O . ALA A 1 208 ? -9.421 -17.383 19.781 1.00 82.62 208 ALA A O 1
ATOM 1574 N N . ASP A 1 209 ? -11.108 -16.029 20.406 1.00 81.44 209 ASP A N 1
ATOM 1575 C CA . ASP A 1 209 ? -11.025 -15.193 19.215 1.00 81.44 209 ASP A CA 1
ATOM 1576 C C . ASP A 1 209 ? -9.758 -14.323 19.258 1.00 81.44 209 ASP A C 1
ATOM 1578 O O . ASP A 1 209 ? -9.460 -13.710 20.292 1.00 81.44 209 ASP A O 1
ATOM 1582 N N . PRO A 1 210 ? -9.016 -14.211 18.142 1.00 82.12 210 PRO A N 1
ATOM 1583 C CA . PRO A 1 210 ? -7.937 -13.241 18.043 1.00 82.12 210 PRO A CA 1
ATOM 1584 C C . PRO A 1 210 ? -8.506 -11.823 18.196 1.00 82.12 210 PRO A C 1
ATOM 1586 O O . PRO A 1 210 ? -9.539 -11.478 17.618 1.00 82.12 210 PRO A O 1
ATOM 1589 N N . ALA A 1 211 ? -7.823 -10.986 18.977 1.00 82.06 211 ALA A N 1
ATOM 1590 C CA . ALA A 1 211 ? -8.246 -9.618 19.255 1.00 82.06 211 ALA A CA 1
ATOM 1591 C C . ALA A 1 211 ? -7.051 -8.654 19.263 1.00 82.06 211 ALA A C 1
ATOM 1593 O O . ALA A 1 211 ? -6.006 -9.004 19.821 1.00 82.06 211 ALA A O 1
ATOM 1594 N N . PRO A 1 212 ? -7.194 -7.431 18.719 1.00 84.56 212 PRO A N 1
ATOM 1595 C CA . PRO A 1 212 ? -8.361 -6.907 17.999 1.00 84.56 212 PRO A CA 1
ATOM 1596 C C . PRO A 1 212 ? -8.457 -7.434 16.552 1.00 84.56 212 PRO A C 1
ATOM 1598 O O . PRO A 1 212 ? -7.448 -7.540 15.861 1.00 84.56 212 PRO A O 1
ATOM 1601 N N . THR A 1 213 ? -9.673 -7.714 16.073 1.00 88.12 213 THR A N 1
ATOM 1602 C CA . THR A 1 213 ? -9.958 -8.026 14.658 1.00 88.12 213 THR A CA 1
ATOM 1603 C C . THR A 1 213 ? -10.797 -6.928 14.021 1.00 88.12 213 THR A C 1
ATOM 1605 O O . THR A 1 213 ? -11.545 -6.224 14.704 1.00 88.12 213 THR A O 1
ATOM 1608 N N . TYR A 1 214 ? -10.663 -6.774 12.705 1.00 92.00 214 TYR A N 1
ATOM 1609 C CA . TYR A 1 214 ? -11.284 -5.688 11.955 1.00 92.00 214 TYR A CA 1
ATOM 1610 C C . TYR A 1 214 ? -12.068 -6.202 10.747 1.00 92.00 214 TYR A C 1
ATOM 1612 O O . TYR A 1 214 ? -11.880 -7.332 10.303 1.00 92.00 214 TYR A O 1
ATOM 1620 N N . GLU A 1 215 ? -12.921 -5.336 10.217 1.00 93.31 215 GLU A N 1
ATOM 1621 C CA . GLU A 1 215 ? -13.568 -5.450 8.915 1.00 93.31 215 GLU A CA 1
ATOM 1622 C C . GLU A 1 215 ? -13.303 -4.164 8.116 1.00 93.31 215 GLU A C 1
ATOM 1624 O O . GLU A 1 215 ? -13.387 -3.056 8.656 1.00 93.31 215 GLU A O 1
ATOM 1629 N N . ILE A 1 216 ? -12.964 -4.295 6.835 1.00 95.88 216 ILE A N 1
ATOM 1630 C CA . ILE A 1 216 ? -12.745 -3.173 5.919 1.00 95.88 216 ILE A CA 1
ATOM 1631 C C . ILE A 1 216 ? -14.099 -2.614 5.479 1.00 95.88 216 ILE A C 1
ATOM 1633 O O . ILE A 1 216 ? -14.788 -3.211 4.658 1.00 95.88 216 ILE A O 1
ATOM 1637 N N . LEU A 1 217 ? -14.446 -1.419 5.962 1.00 94.75 217 LEU A N 1
ATOM 1638 C CA . LEU A 1 217 ? -15.646 -0.702 5.520 1.00 94.75 217 LEU A CA 1
ATOM 1639 C C . LEU A 1 217 ? -15.425 0.034 4.201 1.00 94.75 217 LEU A C 1
ATOM 1641 O O . LEU A 1 217 ? -16.318 0.125 3.362 1.00 94.75 217 LEU A O 1
ATOM 1645 N N . SER A 1 218 ? -14.243 0.627 4.032 1.00 95.69 218 SER A N 1
ATOM 1646 C CA . SER A 1 218 ? -13.870 1.291 2.786 1.00 95.69 218 SER A CA 1
ATOM 1647 C C . SER A 1 218 ? -12.363 1.467 2.689 1.00 95.69 218 SER A C 1
ATOM 1649 O O . SER A 1 218 ? -11.698 1.650 3.707 1.00 95.69 218 SER A O 1
ATOM 1651 N N . ALA A 1 219 ? -11.847 1.479 1.463 1.00 97.62 219 ALA A N 1
ATOM 1652 C CA . ALA A 1 219 ? -10.474 1.853 1.155 1.00 97.62 219 ALA A CA 1
ATOM 1653 C C . ALA A 1 219 ? -10.478 2.944 0.081 1.00 97.62 219 ALA A C 1
ATOM 1655 O O . ALA A 1 219 ? -11.273 2.892 -0.861 1.00 97.62 219 ALA A O 1
ATOM 1656 N N . LYS A 1 220 ? -9.626 3.958 0.242 1.00 97.75 220 LYS A N 1
ATOM 1657 C CA . LYS A 1 220 ? -9.531 5.107 -0.665 1.00 97.75 220 LYS A CA 1
ATOM 1658 C C . LYS A 1 220 ? -8.090 5.578 -0.782 1.00 97.75 220 LYS A C 1
ATOM 1660 O O . LYS A 1 220 ? -7.330 5.529 0.179 1.00 97.75 220 LYS A O 1
ATOM 1665 N N . LEU A 1 221 ? -7.742 6.105 -1.953 1.00 97.44 221 LEU A N 1
ATOM 1666 C CA . LEU A 1 221 ? -6.524 6.885 -2.128 1.00 97.44 221 LEU A CA 1
ATOM 1667 C C . LEU A 1 221 ? -6.845 8.370 -1.967 1.00 97.44 221 LEU A C 1
ATOM 1669 O O . LEU A 1 221 ? -7.611 8.935 -2.751 1.00 97.44 221 LEU A O 1
ATOM 1673 N N . ILE A 1 222 ? -6.252 9.000 -0.960 1.00 96.44 222 ILE A N 1
ATOM 1674 C CA . ILE A 1 222 ? -6.508 10.400 -0.608 1.00 96.44 222 ILE A CA 1
ATOM 1675 C C . ILE A 1 222 ? -5.249 11.260 -0.799 1.00 96.44 222 ILE A C 1
ATOM 1677 O O . ILE A 1 222 ? -4.132 10.732 -0.785 1.00 96.44 222 ILE A O 1
ATOM 1681 N N . PRO A 1 223 ? -5.386 12.586 -0.977 1.00 95.12 223 PRO A N 1
ATOM 1682 C CA . PRO A 1 223 ? -4.244 13.496 -0.945 1.00 95.12 223 PRO A CA 1
ATOM 1683 C C . PRO A 1 223 ? -3.499 13.410 0.392 1.00 95.12 223 PRO A C 1
ATOM 1685 O O . PRO A 1 223 ? -4.127 13.273 1.444 1.00 95.12 223 PRO A O 1
ATOM 1688 N N . ARG A 1 224 ? -2.166 13.536 0.368 1.00 90.81 224 ARG A N 1
ATOM 1689 C CA . ARG A 1 224 ? -1.361 13.502 1.595 1.00 90.81 224 ARG A CA 1
ATOM 1690 C C . ARG A 1 224 ? -1.763 14.655 2.537 1.00 90.81 224 ARG A C 1
ATOM 1692 O O . ARG A 1 224 ? -1.725 15.817 2.118 1.00 90.81 224 ARG A O 1
ATOM 1699 N N . PRO A 1 225 ? -2.112 14.374 3.805 1.00 87.06 225 PRO A N 1
ATOM 1700 C CA . PRO A 1 225 ? -2.459 15.409 4.767 1.00 87.06 225 PRO A CA 1
ATOM 1701 C C . PRO A 1 225 ? -1.243 16.285 5.089 1.00 87.06 225 PRO A C 1
ATOM 1703 O O . PRO A 1 225 ? -0.108 15.816 5.161 1.00 87.06 225 PRO A O 1
ATOM 1706 N N . HIS A 1 226 ? -1.483 17.580 5.305 1.00 80.25 226 HIS A N 1
ATOM 1707 C CA . HIS A 1 226 ? -0.424 18.532 5.655 1.00 80.25 226 HIS A CA 1
ATOM 1708 C C . HIS A 1 226 ? 0.135 18.312 7.066 1.00 80.25 226 HIS A C 1
ATOM 1710 O O . HIS A 1 226 ? 1.315 18.556 7.309 1.00 80.25 226 HIS A O 1
ATOM 1716 N N . ALA A 1 227 ? -0.708 17.857 7.994 1.00 81.12 227 ALA A N 1
ATOM 1717 C CA . ALA A 1 227 ? -0.315 17.575 9.365 1.00 81.12 227 ALA A CA 1
ATOM 1718 C C . ALA A 1 227 ? 0.138 16.118 9.505 1.00 81.12 227 ALA A C 1
ATOM 1720 O O . ALA A 1 227 ? -0.539 15.201 9.040 1.00 81.12 227 ALA A O 1
ATOM 1721 N N . ARG A 1 228 ? 1.267 15.907 10.188 1.00 80.06 228 ARG A N 1
ATOM 1722 C CA . ARG A 1 228 ? 1.717 14.571 10.586 1.00 80.06 228 ARG A CA 1
ATOM 1723 C C . ARG A 1 228 ? 1.097 14.214 11.932 1.00 80.06 228 ARG A C 1
ATOM 1725 O O . ARG A 1 228 ? 1.285 14.975 12.884 1.00 80.06 228 ARG A O 1
ATOM 1732 N N . PRO A 1 229 ? 0.374 13.093 12.045 1.00 84.31 229 PRO A N 1
ATOM 1733 C CA . PRO A 1 229 ? -0.194 12.716 13.325 1.00 84.31 229 PRO A CA 1
ATOM 1734 C C . PRO A 1 229 ? 0.872 12.302 14.340 1.00 84.31 229 PRO A C 1
ATOM 1736 O O . PRO A 1 229 ? 1.873 11.687 13.983 1.00 84.31 229 PRO A O 1
ATOM 1739 N N . ALA A 1 230 ? 0.627 12.579 15.622 1.00 81.81 230 ALA A N 1
ATOM 1740 C CA . ALA A 1 230 ? 1.567 12.257 16.699 1.00 81.81 230 ALA A CA 1
ATOM 1741 C C . ALA A 1 230 ? 1.817 10.744 16.864 1.00 81.81 230 ALA A C 1
ATOM 1743 O O . ALA A 1 230 ? 2.894 10.342 17.289 1.00 81.81 230 ALA A O 1
ATOM 1744 N N . THR A 1 231 ? 0.843 9.901 16.506 1.00 88.31 231 THR A N 1
ATOM 1745 C CA . THR A 1 231 ? 0.922 8.432 16.607 1.00 88.31 231 THR A CA 1
ATOM 1746 C C . THR A 1 231 ? 1.548 7.762 15.379 1.00 88.31 231 THR A C 1
ATOM 1748 O O . THR A 1 231 ? 1.496 6.539 15.242 1.00 88.31 231 THR A O 1
ATOM 1751 N N . GLN A 1 232 ? 2.125 8.545 14.464 1.00 93.31 232 GLN A N 1
ATOM 1752 C CA . GLN A 1 232 ? 2.713 8.034 13.232 1.00 93.31 232 GLN A CA 1
ATOM 1753 C C . GLN A 1 232 ? 3.980 7.225 13.506 1.00 93.31 232 GLN A C 1
ATOM 1755 O O . GLN A 1 232 ? 4.946 7.714 14.087 1.00 93.31 232 GLN A O 1
ATOM 1760 N N . ARG A 1 233 ? 3.993 5.982 13.024 1.00 94.56 233 ARG A N 1
ATOM 1761 C CA . ARG A 1 233 ? 5.183 5.125 13.007 1.00 94.56 233 ARG A CA 1
ATOM 1762 C C . ARG A 1 233 ? 5.821 5.200 11.627 1.00 94.56 233 ARG A C 1
ATOM 1764 O O . ARG A 1 233 ? 5.109 5.178 10.627 1.00 94.56 233 ARG A O 1
ATOM 1771 N N . THR A 1 234 ? 7.147 5.281 11.578 1.00 95.38 234 THR A N 1
ATOM 1772 C CA . THR A 1 234 ? 7.908 5.417 10.327 1.00 95.38 234 THR A CA 1
ATOM 1773 C C . THR A 1 234 ? 8.866 4.249 10.171 1.00 95.38 234 THR A C 1
ATOM 1775 O O . THR A 1 234 ? 9.586 3.912 11.106 1.00 95.38 234 THR A O 1
ATOM 1778 N N . MET A 1 235 ? 8.871 3.659 8.983 1.00 95.75 235 MET A N 1
ATOM 1779 C CA . MET A 1 235 ? 9.794 2.627 8.545 1.00 95.75 235 MET A CA 1
ATOM 1780 C C . MET A 1 235 ? 10.656 3.201 7.418 1.00 95.75 235 MET A C 1
ATOM 1782 O O . MET A 1 235 ? 10.135 3.716 6.427 1.00 95.75 235 MET A O 1
ATOM 1786 N N . HIS A 1 236 ? 11.974 3.116 7.574 1.00 96.00 236 HIS A N 1
ATOM 1787 C CA . HIS A 1 236 ? 12.930 3.389 6.507 1.00 96.00 236 HIS A CA 1
ATOM 1788 C C . HIS A 1 236 ? 13.518 2.063 6.040 1.00 96.00 236 HIS A C 1
ATOM 1790 O O . HIS A 1 236 ? 14.115 1.340 6.833 1.00 96.00 236 HIS A O 1
ATOM 1796 N N . PHE A 1 237 ? 13.374 1.767 4.751 1.00 94.44 237 PHE A N 1
ATOM 1797 C CA . PHE A 1 237 ? 13.701 0.448 4.214 1.00 94.44 237 PHE A CA 1
ATOM 1798 C C . PHE A 1 237 ? 15.161 0.047 4.452 1.00 94.44 237 PHE A C 1
ATOM 1800 O O . PHE A 1 237 ? 15.451 -1.064 4.869 1.00 94.44 237 PHE A O 1
ATOM 1807 N N . LEU A 1 238 ? 16.080 0.989 4.246 1.00 93.12 238 LEU A N 1
ATOM 1808 C CA . LEU A 1 238 ? 17.522 0.751 4.342 1.00 93.12 238 LEU A CA 1
ATOM 1809 C C . LEU A 1 238 ? 18.102 0.892 5.748 1.00 93.12 238 LEU A C 1
ATOM 1811 O O . LEU A 1 238 ? 19.299 0.701 5.916 1.00 93.12 238 LEU A O 1
ATOM 1815 N N . SER A 1 239 ? 17.297 1.286 6.732 1.00 89.75 239 SER A N 1
ATOM 1816 C CA . SER A 1 239 ? 17.723 1.310 8.136 1.00 89.75 239 SER A CA 1
ATOM 1817 C C . SER A 1 239 ? 17.044 0.202 8.937 1.00 89.75 239 SER A C 1
ATOM 1819 O O . SER A 1 239 ? 16.866 0.340 10.147 1.00 89.75 239 SER A O 1
ATOM 1821 N N . TRP A 1 240 ? 16.545 -0.819 8.245 1.00 82.44 240 TRP A N 1
ATOM 1822 C CA . TRP A 1 240 ? 15.941 -1.981 8.862 1.00 82.44 240 TRP A CA 1
ATOM 1823 C C . TRP A 1 240 ? 17.065 -2.930 9.284 1.00 82.44 240 TRP A C 1
ATOM 1825 O O . TRP A 1 240 ? 17.557 -3.689 8.460 1.00 82.44 240 TRP A O 1
ATOM 1835 N N . ASP A 1 241 ? 17.482 -2.809 10.546 1.00 54.66 241 ASP A N 1
ATOM 1836 C CA . ASP A 1 241 ? 18.412 -3.687 11.272 1.00 54.66 241 ASP A CA 1
ATOM 1837 C C . ASP A 1 241 ? 17.929 -3.832 12.727 1.00 54.66 241 ASP A C 1
ATOM 1839 O O . ASP A 1 241 ? 17.646 -2.787 13.367 1.00 54.66 241 ASP A O 1
#

Organism: NCBI:txid1395130

pLDDT: mean 82.35, std 17.41, range [34.5, 97.81]

Foldseek 3Di:
DDDDDDDDDDDDDDDDDPPPPPPPPPQAQADQWDAPDAQFKIKGFFWQPFAWWWFFDCVVVDGHAIDTDRATKTWIWIWGFDQQADFIDTLNFTHPRPDPDGDWDKTWMAGNRHGPVLVVVCVVVVVRNPQAADPSGRTGMWTFWKKKDKAWDDDPPPDPDFTKIKIKIGTQKTWDVSHVVTDMDGRNDQPGWIKIWIWTFDDDPDPSGHPRGTTTPDIDTHGDDPDDDPRMDTGDRVPRD

Secondary structure (DSSP, 8-state):
---------------------------PBPPSEEEEETTTEEEEEEE-TTPPEEE---TTSS-PPPEEE---EEEEEEEE--TTSS-EEETTEEESSS-SSPPP-EEEEEETT-BHHHHHHHHHTTGGG-SS--TTT-BPEEEEEEEEEEEE---TT-TTSPPEEEEEEEEEEEEESSSSS-EEEE---TT-EEEEEEEEEPPP-STTS-SS-EEEEEEEEEEPPSSPPTT-EEE-GGG--

=== Feature glossary ===
Legend for the data blocks above and below:

— What the protein is —

Sequence gives the chain of amino acids in standard one-letter code (A=alanine, C=cysteine, …, Y=tyrosine), read N→C. It is the only feature that is directly encoded by the gene; all structural features are derived from the folded form of this sequence.

The annotation block draws on four external resources. InterPro: which protein families and domains the sequence belongs to. GO: standardized terms for what the protein does, what process it participates in, and where in the cell it acts. CATH: which structural fold it has in the CATH hierarchy. Organism: the species of origin.

— Where its atoms are —

Atomic coordinates in PDBx/mmCIF format — the same representation the Protein Data Bank distributes. Each line of the _atom_site loop places one backbone atom in Cartesian space (units: ångströms, origin: arbitrary).

Six rendered views show the 3D structure from the faces of a cube — i.e. along ±x, ±y, ±z. Rendering representation is drawn randomly per protein from cartoon (secondary-structure ribbons), sticks (backbone bonds), or molecular surface; coloring is either N→C rainbow (blue at the N-terminus through red at the C-terminus) or one color per chain.

— Local backbone conformation —

DSSP 8-state secondary structure assigns each residue one of H (α-helix), G (3₁₀-helix), I (π-helix), E (extended β-strand), B (isolated β-bridge), T (hydrogen-bonded turn), S (bend), or '-' (coil). The assignment is computed from backbone hydrogen-bond geometry via the Kabsch–Sander algorithm.

P-SEA three-state annotation labels each residue as helix, strand, or coil based purely on the geometry of the Cα trace. It serves as a fallback when the full backbone (and thus DSSP) is unavailable.

φ (phi) and ψ (psi) are the two rotatable backbone dihedrals per residue: φ is the C(i-1)–N–Cα–C torsion, ψ is the N–Cα–C–N(i+1) torsion, both in degrees on (−180°, 180°]. α-helical residues cluster near (−60°, −45°); β-strand residues near (−120°, +130°). A Ramachandran plot is simply a scatter of (φ, ψ) for every residue.

— Global shape and packing —

Radius of gyration (Rg) is the root-mean-square distance of Cα atoms from their centroid — a single number for overall size and compactness. A globular domain of N residues has Rg ≈ 2.2·N^0.38 Å; an extended or disordered chain has a much larger Rg. The Cα contact count is the number of residue pairs whose Cα atoms are within 8 Å and are more than four positions apart in sequence — a standard proxy for tertiary packing density. The bounding box is the smallest axis-aligned box enclosing all Cα atoms.

Accessible surface area quantifies burial. A residue with SASA near zero is packed into the hydrophobic core; one with SASA >100 Å² sits on the surface. Computed here via the Shrake–Rupley numerical algorithm with a 1.4 Å probe.

The contact map is a binary N×N matrix image: pixel (i, j) is dark where Cα_i and Cα_j are within 8 Å and |i−j|>4. Because the |i−j|>4 filter removes local helical contacts, off-diagonal stripes parallel to the main diagonal indicate parallel β-sheets; stripes perpendicular to it indicate antiparallel β-sheets. The Ramachandran plot scatters every residue's (φ, ψ) pair against the sterically allowed regions. The PAE heatmap renders the predicted-aligned-error matrix.

— Structural neighborhood —

A 3Di character summarizes, for each residue, the relative orientation of the Cα frame of its nearest spatial neighbor. Because it encodes fold topology rather than chemistry, 3Di alignments detect remote structural similarity that sequence alignment misses.

Structural nearest neighbors (via Foldseek easy-search vs the PDB). Reported per hit: target PDB id, E-value, and alignment TM-score. A TM-score above ~0.5 is the conventional threshold for 'same fold'.

— Confidence and disorder —

For AlphaFold models, the B-factor field carries pLDDT — the model's own estimate of local accuracy on a 0–100 scale. Regions with pLDDT<50 should be treated as essentially unmodeled; they often correspond to intrinsically disordered segments.

B-factor (Debye–Waller factor) reflects atomic displacement in the crystal lattice. It is an experimental observable (units Å²), not a prediction; low values mean the atom is pinned down, high values mean it moves or is heterogeneous across the crystal.

Predicted Aligned Error (PAE) is an AlphaFold confidence matrix: entry (i, j) is the expected error in the position of residue j, in ångströms, when the prediction is superimposed on the true structure at residue i. Low PAE within a block of residues means that block is internally rigid and well-predicted; high PAE between two blocks means their relative placement is uncertain even if each block individually is confident.